Protein AF-A0A1F2RML6-F1 (afdb_monomer_lite)

Structure (mmCIF, N/CA/C/O backbone):
data_AF-A0A1F2RML6-F1
#
_entry.id   AF-A0A1F2RML6-F1
#
loop_
_atom_site.group_PDB
_atom_site.id
_atom_site.type_symbol
_atom_site.label_atom_id
_atom_site.label_alt_id
_atom_site.label_comp_id
_atom_site.label_asym_id
_atom_site.label_entity_id
_atom_site.label_seq_id
_atom_site.pdbx_PDB_ins_code
_atom_site.Cartn_x
_atom_site.Cartn_y
_atom_site.Cartn_z
_atom_site.occupancy
_atom_site.B_iso_or_equiv
_atom_site.auth_seq_id
_atom_site.auth_comp_id
_atom_site.auth_asym_id
_atom_site.auth_atom_id
_atom_site.pdbx_PDB_model_num
ATOM 1 N N . MET A 1 1 ? 24.827 18.298 -32.624 1.00 44.16 1 MET A N 1
ATOM 2 C CA . MET A 1 1 ? 25.018 16.828 -32.539 1.00 44.16 1 MET A CA 1
ATOM 3 C C . MET A 1 1 ? 24.406 16.304 -31.242 1.00 44.16 1 MET A C 1
ATOM 5 O O . MET A 1 1 ? 24.849 16.721 -30.179 1.00 44.16 1 MET A O 1
ATOM 9 N N . LYS A 1 2 ? 23.399 15.415 -31.284 1.00 52.69 2 LYS A N 1
ATOM 10 C CA . LYS A 1 2 ? 22.957 14.692 -30.074 1.00 52.69 2 LYS A CA 1
ATOM 11 C C . LYS A 1 2 ? 24.072 13.719 -29.678 1.00 52.69 2 LYS A C 1
ATOM 13 O O . LYS A 1 2 ? 24.326 12.758 -30.400 1.00 52.69 2 LYS A O 1
ATOM 18 N N . ARG A 1 3 ? 24.768 14.000 -28.574 1.00 67.00 3 ARG A N 1
ATOM 19 C CA . ARG A 1 3 ? 25.809 13.126 -28.015 1.00 67.00 3 ARG A CA 1
ATOM 20 C C . ARG A 1 3 ? 25.192 11.746 -27.754 1.00 67.00 3 ARG A C 1
ATOM 22 O O . ARG A 1 3 ? 24.225 11.642 -27.001 1.00 67.00 3 ARG A O 1
ATOM 29 N N . ARG A 1 4 ? 25.702 10.702 -28.417 1.00 79.19 4 ARG A N 1
ATOM 30 C CA . ARG A 1 4 ? 25.273 9.318 -28.160 1.00 79.19 4 ARG A CA 1
ATOM 31 C C . ARG A 1 4 ? 25.699 8.936 -26.741 1.00 79.19 4 ARG A C 1
ATOM 33 O O . ARG A 1 4 ? 26.834 9.207 -26.355 1.00 79.19 4 ARG A O 1
ATOM 40 N N . LEU A 1 5 ? 24.782 8.343 -25.979 1.00 88.25 5 LEU A N 1
ATOM 41 C CA . LEU A 1 5 ? 25.021 7.928 -24.597 1.00 88.25 5 LEU A CA 1
ATOM 42 C C . LEU A 1 5 ? 26.089 6.823 -24.563 1.00 88.25 5 LEU A C 1
ATOM 44 O O . LEU A 1 5 ? 25.956 5.801 -25.240 1.00 88.25 5 LEU A O 1
ATOM 48 N N . GLY A 1 6 ? 27.153 7.026 -23.793 1.00 93.75 6 GLY A N 1
ATOM 49 C CA . GLY A 1 6 ? 28.219 6.053 -23.604 1.00 93.75 6 GLY A CA 1
ATOM 50 C C . GLY A 1 6 ? 27.763 4.867 -22.753 1.00 93.75 6 GLY A C 1
ATOM 51 O O . GLY A 1 6 ? 26.918 4.984 -21.869 1.00 93.75 6 GLY A O 1
ATOM 52 N N . ARG A 1 7 ? 28.363 3.690 -22.968 1.00 95.94 7 ARG A N 1
ATOM 53 C CA . ARG A 1 7 ? 28.004 2.442 -22.255 1.00 95.94 7 ARG A CA 1
ATOM 54 C C . ARG A 1 7 ? 28.050 2.567 -20.724 1.00 95.94 7 ARG A C 1
ATOM 56 O O . ARG A 1 7 ? 27.295 1.885 -20.031 1.00 95.94 7 ARG A O 1
ATOM 63 N N . ASN A 1 8 ? 28.966 3.374 -20.191 1.00 96.62 8 ASN A N 1
ATOM 64 C CA . ASN A 1 8 ? 29.147 3.561 -18.750 1.00 96.62 8 ASN A CA 1
ATOM 65 C C . ASN A 1 8 ? 28.408 4.785 -18.191 1.00 96.62 8 ASN A C 1
ATOM 67 O O . ASN A 1 8 ? 28.391 4.931 -16.970 1.00 96.62 8 ASN A O 1
ATOM 71 N N . ASP A 1 9 ? 27.798 5.611 -19.043 1.00 96.56 9 ASP A N 1
ATOM 72 C CA . ASP A 1 9 ? 27.048 6.788 -18.606 1.00 96.56 9 ASP A CA 1
ATOM 73 C C . ASP A 1 9 ? 25.804 6.358 -17.807 1.00 96.56 9 ASP A C 1
ATOM 75 O O . ASP A 1 9 ? 25.302 5.239 -18.002 1.00 96.56 9 ASP A O 1
ATOM 79 N N . PRO A 1 10 ? 25.280 7.210 -16.908 1.00 96.50 10 PRO A N 1
ATOM 80 C CA . PRO A 1 10 ? 23.989 6.974 -16.275 1.00 96.50 10 PRO A CA 1
ATOM 81 C C . PRO A 1 10 ? 22.900 6.737 -17.321 1.00 96.50 10 PRO A C 1
ATOM 83 O O . PRO A 1 10 ? 22.842 7.407 -18.352 1.00 96.50 10 PRO A O 1
ATOM 86 N N . CYS A 1 11 ? 22.025 5.768 -17.063 1.00 96.31 11 CYS A N 1
ATOM 87 C CA . CYS A 1 11 ? 20.948 5.461 -17.987 1.00 96.31 11 CYS A CA 1
ATOM 88 C C . CYS A 1 11 ? 19.958 6.630 -18.098 1.00 96.31 11 CYS A C 1
ATOM 90 O O . CYS A 1 11 ? 19.562 7.218 -17.089 1.00 96.31 11 CYS A O 1
ATOM 92 N N . TRP A 1 12 ? 19.483 6.895 -19.320 1.00 95.56 12 TRP A N 1
ATOM 93 C CA . TRP A 1 12 ? 18.497 7.937 -19.623 1.00 95.56 12 TRP A CA 1
ATOM 94 C C . TRP A 1 12 ? 17.183 7.784 -18.846 1.00 95.56 12 TRP A C 1
ATOM 96 O O . TRP A 1 12 ? 16.430 8.745 -18.719 1.00 95.56 12 TRP A O 1
ATOM 106 N N . CYS A 1 13 ? 16.892 6.590 -18.322 1.00 94.62 13 CYS A N 1
ATOM 107 C CA . CYS A 1 13 ? 15.675 6.334 -17.564 1.00 94.62 13 CYS A CA 1
ATOM 108 C C . CYS A 1 13 ? 15.693 6.959 -16.164 1.00 94.62 13 CYS A C 1
ATOM 110 O O . CYS A 1 13 ? 14.645 6.996 -15.531 1.00 94.62 13 CYS A O 1
ATOM 112 N N . GLY A 1 14 ? 16.844 7.427 -15.660 1.00 92.38 14 GLY A N 1
ATOM 113 C CA . GLY A 1 14 ? 16.959 8.018 -14.322 1.00 92.38 14 GLY A CA 1
ATOM 114 C C . GLY A 1 14 ? 16.965 6.988 -13.186 1.00 92.38 14 GLY A C 1
ATOM 115 O O . GLY A 1 14 ? 16.543 7.288 -12.076 1.00 92.38 14 GLY A O 1
ATOM 116 N N . SER A 1 15 ? 17.383 5.747 -13.452 1.00 92.69 15 SER A N 1
ATOM 117 C CA . SER A 1 15 ? 17.514 4.693 -12.428 1.00 92.69 15 SER A CA 1
ATOM 118 C C . SER A 1 15 ? 18.815 4.766 -11.619 1.00 92.69 15 SER A C 1
ATOM 120 O O . SER A 1 15 ? 18.975 4.020 -10.659 1.00 92.69 15 SER A O 1
ATOM 122 N N . GLY A 1 16 ? 19.783 5.586 -12.047 1.00 93.56 16 GLY A N 1
ATOM 123 C CA . GLY A 1 16 ? 21.152 5.598 -11.513 1.00 93.56 16 GLY A CA 1
ATOM 124 C C . GLY A 1 16 ? 22.034 4.433 -11.995 1.00 93.56 16 GLY A C 1
ATOM 125 O O . GLY A 1 16 ? 23.249 4.468 -11.814 1.00 93.56 16 GLY A O 1
ATOM 126 N N . LYS A 1 17 ? 21.467 3.416 -12.663 1.00 95.44 17 LYS A N 1
ATOM 127 C CA . LYS A 1 17 ? 22.232 2.305 -13.253 1.00 95.44 17 LYS A CA 1
ATOM 128 C C . LYS A 1 17 ? 23.026 2.794 -14.473 1.00 95.44 17 LYS A C 1
ATOM 130 O O . LYS A 1 17 ? 22.560 3.650 -15.226 1.00 95.44 17 LYS A O 1
ATOM 135 N N . LYS A 1 18 ? 24.199 2.198 -14.721 1.00 97.38 18 LYS A N 1
ATOM 136 C CA . LYS A 1 18 ? 24.962 2.401 -15.972 1.00 97.38 18 LYS A CA 1
ATOM 137 C C . LYS A 1 18 ? 24.107 1.984 -17.171 1.00 97.38 18 LYS A C 1
ATOM 139 O O . LYS A 1 18 ? 23.440 0.951 -17.097 1.00 97.38 18 LYS A O 1
ATOM 144 N N . PHE A 1 19 ? 24.185 2.704 -18.289 1.00 96.94 19 PHE A N 1
ATOM 145 C CA . PHE A 1 19 ? 23.401 2.423 -19.496 1.00 96.94 19 PHE A CA 1
ATOM 146 C C . PHE A 1 19 ? 23.552 0.963 -19.953 1.00 96.94 19 PHE A C 1
ATOM 148 O O . PHE A 1 19 ? 22.551 0.281 -20.165 1.00 96.94 19 PHE A O 1
ATOM 155 N N . LYS A 1 20 ? 24.784 0.427 -19.945 1.00 96.38 20 LYS A N 1
ATOM 156 C CA . LYS A 1 20 ? 25.081 -0.984 -20.270 1.00 96.38 20 LYS A CA 1
ATOM 157 C C . LYS A 1 20 ? 24.444 -2.038 -19.360 1.00 96.38 20 LYS A C 1
ATOM 159 O O . LYS A 1 20 ? 24.469 -3.214 -19.694 1.00 96.38 20 LYS A O 1
ATOM 164 N N . LYS A 1 21 ? 23.978 -1.642 -18.175 1.00 95.94 21 LYS A N 1
ATOM 165 C CA . LYS A 1 21 ? 23.328 -2.506 -17.177 1.00 95.94 21 LYS A CA 1
AT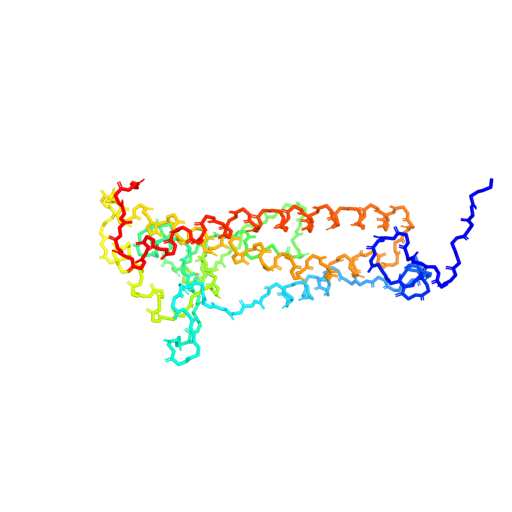OM 166 C C . LYS A 1 21 ? 21.831 -2.204 -17.052 1.00 95.94 21 LYS A C 1
ATOM 168 O O . LYS A 1 21 ? 21.197 -2.675 -16.115 1.00 95.94 21 LYS A O 1
ATOM 173 N N . CYS A 1 22 ? 21.288 -1.378 -17.942 1.00 95.88 22 CYS A N 1
ATOM 174 C CA . CYS A 1 22 ? 19.913 -0.912 -17.868 1.00 95.88 22 CYS A CA 1
ATOM 175 C C . CYS A 1 22 ? 19.262 -0.996 -19.251 1.00 95.88 22 CYS A C 1
ATOM 177 O O . CYS A 1 22 ? 18.724 -2.049 -19.586 1.00 95.88 22 CYS A O 1
ATOM 179 N N . HIS A 1 23 ? 19.357 0.063 -20.062 1.00 96.88 23 HIS A N 1
ATOM 180 C CA . HIS A 1 23 ? 18.641 0.144 -21.338 1.00 96.88 23 HIS A CA 1
ATOM 181 C C . HIS A 1 23 ? 19.486 -0.137 -22.588 1.00 96.88 23 HIS A C 1
ATOM 183 O O . HIS A 1 23 ? 18.938 -0.156 -23.687 1.00 96.88 23 HIS A O 1
ATOM 189 N N . LEU A 1 24 ? 20.797 -0.380 -22.458 1.00 94.88 24 LEU A N 1
ATOM 190 C CA . LEU A 1 24 ? 21.603 -0.849 -23.591 1.00 94.88 24 LEU A CA 1
ATOM 191 C C . LEU A 1 24 ? 21.104 -2.242 -23.993 1.00 94.88 24 LEU A C 1
ATOM 193 O O . LEU A 1 24 ? 21.165 -3.161 -23.178 1.00 94.88 24 LEU A O 1
ATOM 197 N N . ASN A 1 25 ? 20.631 -2.383 -25.232 1.00 94.62 25 ASN A N 1
ATOM 198 C CA . ASN A 1 25 ? 20.056 -3.612 -25.796 1.00 94.62 25 ASN A CA 1
ATOM 199 C C . ASN A 1 25 ? 18.725 -4.055 -25.163 1.00 94.62 25 ASN A C 1
ATOM 201 O O . ASN A 1 25 ? 18.328 -5.208 -25.295 1.00 94.62 25 ASN A O 1
ATOM 205 N N . ARG A 1 26 ? 18.007 -3.156 -24.483 1.00 95.81 26 ARG A N 1
ATOM 206 C CA . ARG A 1 26 ? 16.706 -3.489 -23.881 1.00 95.81 26 ARG A CA 1
ATOM 207 C C . ARG A 1 26 ? 15.629 -3.818 -24.909 1.00 95.81 26 ARG A C 1
ATOM 209 O O . ARG A 1 26 ? 14.758 -4.629 -24.622 1.00 95.81 26 ARG A O 1
ATOM 216 N N . GLU A 1 27 ? 15.711 -3.193 -26.080 1.00 95.69 27 GLU A N 1
ATOM 217 C CA . GLU A 1 27 ? 14.768 -3.388 -27.187 1.00 95.69 27 GLU A CA 1
ATOM 218 C C . GLU A 1 27 ? 14.860 -4.785 -27.814 1.00 95.69 27 GLU A C 1
ATOM 220 O O . GLU A 1 27 ? 13.868 -5.274 -28.332 1.00 95.69 27 GLU A O 1
ATOM 225 N N . ILE A 1 28 ? 16.022 -5.440 -27.711 1.00 95.31 28 ILE A N 1
ATOM 226 C CA . ILE A 1 28 ? 16.253 -6.809 -28.200 1.00 95.31 28 ILE A CA 1
ATOM 227 C C . ILE A 1 28 ? 16.245 -7.852 -27.073 1.00 95.31 28 ILE A C 1
ATOM 229 O O . ILE A 1 28 ? 16.599 -9.004 -27.296 1.00 95.31 28 ILE A O 1
ATOM 233 N N . ALA A 1 29 ? 15.926 -7.446 -25.842 1.00 95.06 29 ALA A N 1
ATOM 234 C CA . ALA A 1 29 ? 15.822 -8.370 -24.722 1.00 95.06 29 ALA A CA 1
ATOM 235 C C . ALA A 1 29 ? 14.483 -9.107 -24.768 1.00 95.06 29 ALA A C 1
ATOM 237 O O . ALA A 1 29 ? 13.473 -8.507 -25.128 1.00 95.06 29 ALA A O 1
ATOM 238 N N . ASP A 1 30 ? 14.455 -10.354 -24.296 1.00 95.62 30 ASP A N 1
ATOM 239 C CA . ASP A 1 30 ? 13.207 -11.113 -24.243 1.00 95.62 30 ASP A CA 1
ATOM 240 C C . ASP A 1 30 ? 12.163 -10.392 -23.367 1.00 95.62 30 ASP A C 1
ATOM 242 O O . ASP A 1 30 ? 12.475 -10.031 -22.208 1.00 95.62 30 ASP A O 1
ATOM 246 N N . PRO A 1 31 ? 10.946 -10.153 -23.901 1.00 94.44 31 PRO A N 1
ATOM 247 C CA . PRO A 1 31 ? 9.842 -9.618 -23.125 1.00 94.44 31 PRO A CA 1
ATOM 248 C C . PRO A 1 31 ? 9.414 -10.637 -22.069 1.00 94.44 31 PRO A C 1
ATOM 250 O O . PRO A 1 31 ? 9.517 -11.849 -22.254 1.00 94.44 31 PRO A O 1
ATOM 253 N N . LEU A 1 32 ? 8.927 -10.135 -20.938 1.00 92.75 32 LEU A N 1
ATOM 254 C CA . LEU A 1 32 ? 8.338 -10.982 -19.906 1.00 92.75 32 LEU A CA 1
ATOM 255 C C . LEU A 1 32 ? 6.828 -11.080 -20.125 1.00 92.75 32 LEU A C 1
ATOM 257 O O . LEU A 1 32 ? 6.212 -10.069 -20.477 1.00 92.75 32 LEU A O 1
ATOM 261 N N . PRO A 1 33 ? 6.211 -12.248 -19.876 1.00 91.25 33 PRO A N 1
ATOM 262 C CA . PRO A 1 33 ? 4.761 -12.345 -19.899 1.00 91.25 33 PRO A CA 1
ATOM 263 C C . PRO A 1 33 ? 4.163 -11.429 -18.812 1.00 91.25 33 PRO A C 1
ATOM 265 O O . PRO A 1 33 ? 4.752 -11.313 -17.727 1.00 91.25 33 PRO A O 1
ATOM 268 N N . PRO A 1 34 ? 3.001 -10.788 -19.057 1.00 86.81 34 PRO A N 1
ATOM 269 C CA . PRO A 1 34 ? 2.364 -9.886 -18.093 1.00 86.81 34 PRO A CA 1
ATOM 270 C C . PRO A 1 34 ? 2.179 -10.503 -16.701 1.00 86.81 34 PRO A C 1
ATOM 272 O O . PRO A 1 34 ? 2.403 -9.834 -15.694 1.00 86.81 34 PRO A O 1
ATOM 275 N N . GLU A 1 35 ? 1.867 -11.797 -16.636 1.00 86.62 35 GLU A N 1
ATOM 276 C CA . GLU A 1 35 ? 1.720 -12.550 -15.388 1.00 86.62 35 GLU A CA 1
ATOM 277 C C . GLU A 1 35 ? 3.019 -12.610 -14.567 1.00 86.62 35 GLU A C 1
ATOM 279 O O . GLU A 1 35 ? 2.988 -12.453 -13.345 1.00 86.62 35 GLU A O 1
ATOM 284 N N . ALA A 1 36 ? 4.183 -12.769 -15.210 1.00 91.38 36 ALA A N 1
ATOM 285 C CA . ALA A 1 36 ? 5.464 -12.790 -14.503 1.00 91.38 36 ALA A CA 1
ATOM 286 C C . ALA A 1 36 ? 5.788 -11.413 -13.903 1.00 91.38 36 ALA A C 1
ATOM 288 O O . ALA A 1 36 ? 6.273 -11.320 -12.771 1.00 91.38 36 ALA A O 1
ATOM 289 N N . VAL A 1 37 ? 5.473 -10.336 -14.633 1.00 92.25 37 VAL A N 1
ATOM 290 C CA . VAL A 1 37 ? 5.599 -8.960 -14.128 1.00 92.25 37 VAL A CA 1
ATOM 291 C C . VAL A 1 37 ? 4.631 -8.727 -12.964 1.00 92.25 37 VAL A C 1
ATOM 293 O O . VAL A 1 37 ? 5.042 -8.207 -11.923 1.00 92.25 37 VAL A O 1
ATOM 296 N N . GLY A 1 38 ? 3.375 -9.157 -13.109 1.00 89.94 38 GLY A N 1
ATOM 297 C CA . GLY A 1 38 ? 2.333 -9.062 -12.086 1.00 89.94 38 GLY A CA 1
ATOM 298 C C . GLY A 1 38 ? 2.698 -9.815 -10.808 1.00 89.94 38 GLY A C 1
ATOM 299 O O . GLY A 1 38 ? 2.675 -9.238 -9.723 1.00 89.94 38 GLY A O 1
ATOM 300 N N . THR A 1 39 ? 3.137 -11.067 -10.927 1.00 91.06 39 THR A N 1
ATOM 301 C CA . THR A 1 39 ? 3.599 -11.901 -9.807 1.00 91.06 39 THR A CA 1
ATOM 302 C C . THR A 1 39 ? 4.772 -11.256 -9.069 1.00 91.06 39 THR A C 1
ATOM 304 O O . THR A 1 39 ? 4.767 -11.175 -7.837 1.00 91.06 39 THR A O 1
ATOM 307 N N . ALA A 1 40 ? 5.767 -10.735 -9.795 1.00 94.50 40 ALA A N 1
ATOM 308 C CA . ALA A 1 40 ? 6.893 -10.030 -9.185 1.00 94.50 40 ALA A CA 1
ATOM 309 C C . ALA A 1 40 ? 6.439 -8.761 -8.439 1.00 94.50 40 ALA A C 1
ATOM 311 O O . ALA A 1 40 ? 6.902 -8.493 -7.325 1.00 94.50 40 ALA A O 1
ATOM 312 N N . ALA A 1 41 ? 5.500 -8.008 -9.018 1.00 93.75 41 ALA A N 1
ATOM 313 C CA . ALA A 1 41 ? 4.927 -6.818 -8.400 1.00 93.75 41 ALA A CA 1
ATOM 314 C C . ALA A 1 41 ? 4.125 -7.154 -7.132 1.00 93.75 41 ALA A C 1
ATOM 316 O O . ALA A 1 41 ? 4.349 -6.527 -6.098 1.00 93.75 41 ALA A O 1
ATOM 317 N N . ILE A 1 42 ? 3.258 -8.173 -7.171 1.00 91.25 42 ILE A N 1
ATOM 318 C CA . ILE A 1 42 ? 2.481 -8.653 -6.015 1.00 91.25 42 ILE A CA 1
ATOM 319 C C . ILE A 1 42 ? 3.415 -9.096 -4.892 1.00 91.25 42 ILE A C 1
ATOM 321 O O . ILE A 1 42 ? 3.193 -8.741 -3.733 1.00 91.25 42 ILE A O 1
ATOM 325 N N . ARG A 1 43 ? 4.489 -9.825 -5.214 1.00 93.38 43 ARG A N 1
ATOM 326 C CA . ARG A 1 43 ? 5.478 -10.263 -4.223 1.00 93.38 43 ARG A CA 1
ATOM 327 C C . ARG A 1 43 ? 6.182 -9.084 -3.552 1.00 93.38 43 ARG A C 1
ATOM 329 O O . ARG A 1 43 ? 6.373 -9.111 -2.342 1.00 93.38 43 ARG A O 1
ATOM 336 N N . ALA A 1 44 ? 6.559 -8.057 -4.313 1.00 95.56 44 ALA A N 1
ATOM 337 C CA . ALA A 1 44 ? 7.180 -6.852 -3.762 1.00 95.56 44 ALA A CA 1
ATOM 338 C C . ALA A 1 44 ? 6.188 -5.996 -2.952 1.00 95.56 44 ALA A C 1
ATOM 340 O O . ALA A 1 44 ? 6.550 -5.386 -1.943 1.00 95.56 44 ALA A O 1
ATOM 341 N N . TRP A 1 45 ? 4.927 -5.963 -3.380 1.00 94.38 45 TRP A N 1
ATOM 342 C CA . TRP A 1 45 ? 3.851 -5.257 -2.698 1.00 94.38 45 TRP A CA 1
ATOM 343 C C . TRP A 1 45 ? 3.518 -5.902 -1.345 1.00 94.38 45 TRP A C 1
ATOM 345 O O . TRP A 1 45 ? 3.422 -5.202 -0.334 1.00 94.38 45 TRP A O 1
ATOM 355 N N . SER A 1 46 ? 3.407 -7.233 -1.319 1.00 88.81 46 SER A N 1
ATOM 356 C CA . SER A 1 46 ? 2.933 -8.025 -0.182 1.00 88.81 46 SER A CA 1
ATOM 357 C C . SER A 1 46 ? 3.919 -7.994 0.980 1.00 88.81 46 SER A C 1
ATOM 359 O O . SER A 1 46 ? 4.957 -8.653 0.965 1.00 88.81 46 SER A O 1
ATOM 361 N N . HIS A 1 47 ? 3.575 -7.250 2.026 1.00 93.00 47 HIS A N 1
ATOM 362 C CA . HIS A 1 47 ? 4.354 -7.202 3.257 1.00 93.00 47 HIS A CA 1
A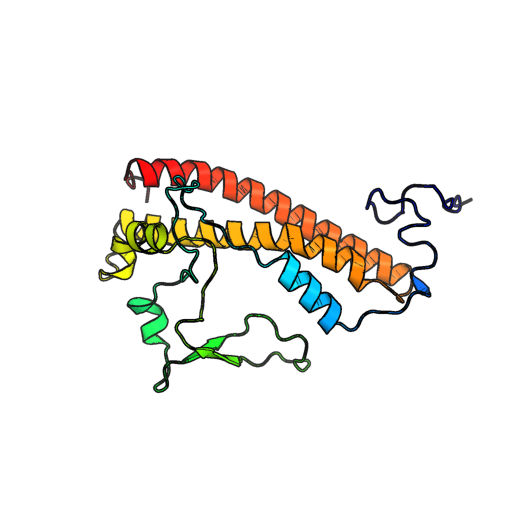TOM 363 C C . HIS A 1 47 ? 3.427 -7.310 4.461 1.00 93.00 47 HIS A C 1
ATOM 365 O O . HIS A 1 47 ? 2.361 -6.701 4.481 1.00 93.00 47 HIS A O 1
ATOM 371 N N . LYS A 1 48 ? 3.821 -8.092 5.462 1.00 94.94 48 LYS A N 1
ATOM 372 C CA . LYS A 1 48 ? 3.055 -8.265 6.698 1.00 94.94 48 LYS A CA 1
ATOM 373 C C . LYS A 1 48 ? 3.674 -7.383 7.770 1.00 94.94 48 LYS A C 1
ATOM 375 O O . LYS A 1 48 ? 4.845 -7.557 8.084 1.00 94.94 48 LYS A O 1
ATOM 380 N N . LEU A 1 49 ? 2.899 -6.451 8.311 1.00 95.94 49 LEU A N 1
ATOM 381 C CA . LEU A 1 49 ? 3.332 -5.574 9.394 1.00 95.94 49 LEU A CA 1
ATOM 382 C C . LEU A 1 49 ? 2.151 -5.204 10.291 1.00 95.94 49 LEU A C 1
ATOM 384 O O . LEU A 1 49 ? 1.000 -5.407 9.917 1.00 95.94 49 LEU A O 1
ATOM 388 N N . CYS A 1 50 ? 2.439 -4.643 11.462 1.00 97.75 50 CYS A N 1
ATOM 389 C CA . CYS A 1 50 ? 1.433 -4.034 12.320 1.00 97.75 50 CYS A CA 1
ATOM 390 C C . CYS A 1 50 ? 1.654 -2.519 12.352 1.00 97.75 50 CYS A C 1
ATOM 392 O O . CYS A 1 50 ? 2.746 -2.072 12.684 1.00 97.75 50 CYS A O 1
ATOM 394 N N . LEU A 1 51 ? 0.626 -1.748 12.001 1.00 97.81 51 LEU A N 1
ATOM 395 C CA . LEU A 1 51 ? 0.653 -0.283 11.936 1.00 97.81 51 LEU A CA 1
ATOM 396 C C . LEU A 1 51 ? 0.201 0.392 13.237 1.00 97.81 51 LEU A C 1
ATOM 398 O O . LEU A 1 51 ? 0.187 1.619 13.312 1.00 97.81 51 LEU A O 1
ATOM 402 N N . HIS A 1 52 ? -0.163 -0.385 14.258 1.00 98.19 52 HIS A N 1
ATOM 403 C CA . HIS A 1 52 ? -0.463 0.138 15.589 1.00 98.19 52 HIS A CA 1
ATOM 404 C C . HIS A 1 52 ? 0.765 0.865 16.185 1.00 98.19 52 HIS A C 1
ATOM 406 O O . HIS A 1 52 ? 1.873 0.350 16.042 1.00 98.19 52 HIS A O 1
ATOM 412 N N . PRO A 1 53 ? 0.620 2.011 16.881 1.00 98.12 53 PRO A N 1
ATOM 413 C CA . PRO A 1 53 ? 1.752 2.799 17.385 1.00 98.12 53 PRO A CA 1
ATOM 414 C C . PRO A 1 53 ? 2.607 2.069 18.425 1.00 98.12 53 PRO A C 1
ATOM 416 O O . PRO A 1 53 ? 3.785 2.372 18.572 1.00 98.12 53 PRO A O 1
ATOM 419 N N . LEU A 1 54 ? 2.034 1.086 19.124 1.00 97.75 54 LEU A N 1
ATOM 420 C CA . LEU A 1 54 ? 2.758 0.223 20.069 1.00 97.75 54 LEU A CA 1
ATOM 421 C C . LEU A 1 54 ? 3.316 -1.052 19.419 1.00 97.75 54 LEU A C 1
ATOM 423 O O . LEU A 1 54 ? 3.694 -1.989 20.119 1.00 97.75 54 LEU A O 1
ATOM 427 N N . ALA A 1 55 ? 3.320 -1.148 18.088 1.00 97.25 55 ALA A N 1
ATOM 428 C CA . ALA A 1 55 ? 3.840 -2.324 17.410 1.00 97.25 55 ALA A CA 1
ATOM 429 C C . ALA A 1 55 ? 5.349 -2.474 17.650 1.00 97.25 55 ALA A C 1
ATOM 431 O O . ALA A 1 55 ? 6.152 -1.670 17.187 1.00 97.25 55 ALA A O 1
ATOM 432 N N . ALA A 1 56 ? 5.731 -3.546 18.341 1.00 95.38 56 ALA A N 1
ATOM 433 C CA . ALA A 1 56 ? 7.119 -3.883 18.630 1.00 95.38 56 ALA A CA 1
ATOM 434 C C . ALA A 1 56 ? 7.291 -5.409 18.767 1.00 95.38 56 ALA A C 1
ATOM 436 O O . ALA A 1 56 ? 6.312 -6.118 19.046 1.00 95.38 56 ALA A O 1
ATOM 437 N N . PRO A 1 57 ? 8.517 -5.942 18.593 1.00 92.88 57 PRO A N 1
ATOM 438 C CA . PRO A 1 57 ? 8.828 -7.323 18.956 1.00 92.88 57 PRO A CA 1
ATOM 439 C C . PRO A 1 57 ? 8.442 -7.609 20.415 1.00 92.88 57 PRO A C 1
ATOM 441 O O . PRO A 1 57 ? 8.714 -6.801 21.296 1.00 92.88 57 PRO A O 1
ATOM 444 N N . GLY A 1 58 ? 7.776 -8.738 20.668 1.00 91.81 58 GLY A N 1
ATOM 445 C CA . GLY A 1 58 ? 7.281 -9.108 22.002 1.00 91.81 58 GLY A CA 1
ATOM 446 C C . GLY A 1 58 ? 5.963 -8.441 22.424 1.00 91.81 58 GLY A C 1
ATOM 447 O O . GLY A 1 58 ? 5.341 -8.909 23.371 1.00 91.81 58 GLY A O 1
ATOM 448 N N . VAL A 1 59 ? 5.500 -7.407 21.709 1.00 94.75 59 VAL A N 1
ATOM 449 C CA . VAL A 1 59 ? 4.175 -6.785 21.914 1.00 94.75 59 VAL A CA 1
ATOM 450 C C . VAL A 1 59 ? 3.163 -7.306 20.894 1.00 94.75 59 VAL A C 1
ATOM 452 O O . VAL A 1 59 ? 2.024 -7.622 21.235 1.00 94.75 59 VAL A O 1
ATOM 455 N N . CYS A 1 60 ? 3.578 -7.395 19.628 1.00 96.38 60 CYS A N 1
ATOM 456 C CA . CYS A 1 60 ? 2.745 -7.924 18.553 1.00 96.38 60 CYS A CA 1
ATOM 457 C C . CYS A 1 60 ? 2.665 -9.453 18.587 1.00 96.38 60 CYS A C 1
ATOM 459 O O . CYS A 1 60 ? 3.655 -10.138 18.842 1.00 96.38 60 CYS A O 1
ATOM 461 N N . ASP A 1 61 ? 1.500 -9.972 18.212 1.00 95.12 61 ASP A N 1
ATOM 462 C CA . ASP A 1 61 ? 1.271 -11.386 17.932 1.00 95.12 61 ASP A CA 1
ATOM 463 C C . ASP A 1 61 ? 1.253 -11.650 16.410 1.00 95.12 61 ASP A C 1
ATOM 465 O O . ASP A 1 61 ? 1.997 -11.038 15.637 1.00 95.12 61 ASP A O 1
ATOM 469 N N . LYS A 1 62 ? 0.429 -12.595 15.945 1.00 96.56 62 LYS A N 1
ATOM 470 C CA . LYS A 1 62 ? 0.345 -12.970 14.530 1.00 96.56 62 LYS A CA 1
ATOM 471 C C . LYS A 1 62 ? -0.312 -11.864 13.699 1.00 96.56 62 LYS A C 1
ATOM 473 O O . LYS A 1 62 ? -1.422 -11.440 13.999 1.00 96.56 62 LYS A O 1
ATOM 478 N N . ILE A 1 63 ? 0.318 -11.482 12.584 1.00 97.12 63 ILE A N 1
ATOM 479 C CA . ILE A 1 63 ? -0.318 -10.633 11.562 1.00 97.12 63 ILE A CA 1
ATOM 480 C C . ILE A 1 63 ? -1.526 -11.345 10.947 1.00 97.12 63 ILE A C 1
ATOM 482 O O . ILE A 1 63 ? -1.415 -12.488 10.487 1.00 97.12 63 ILE A O 1
ATOM 486 N N . VAL A 1 64 ? -2.661 -10.650 10.912 1.00 94.94 64 VAL A N 1
ATOM 487 C CA . VAL A 1 64 ? -3.943 -11.151 10.400 1.00 94.94 64 VAL A CA 1
ATOM 488 C C . VAL A 1 64 ? -4.387 -10.398 9.153 1.00 94.94 64 VAL A C 1
ATOM 490 O O . VAL A 1 64 ? -3.856 -9.340 8.823 1.00 94.94 64 VAL A O 1
ATOM 493 N N . SER A 1 65 ? -5.383 -10.954 8.468 1.00 91.69 65 SER A N 1
ATOM 494 C CA . SER A 1 65 ? -6.135 -10.272 7.416 1.00 91.69 65 SER A CA 1
ATOM 495 C C . SER A 1 65 ? -7.175 -9.362 8.086 1.00 91.69 65 SER A C 1
ATOM 497 O O . SER A 1 65 ? -8.319 -9.761 8.308 1.00 91.69 65 SER A O 1
ATOM 499 N N . ALA A 1 66 ? -6.749 -8.167 8.498 1.00 88.19 66 ALA A N 1
ATOM 500 C CA . ALA A 1 66 ? -7.603 -7.180 9.155 1.00 88.19 66 ALA A CA 1
ATOM 501 C C . ALA A 1 66 ? -8.576 -6.582 8.135 1.00 88.19 66 ALA A C 1
ATOM 503 O O . ALA A 1 66 ? -8.164 -6.236 7.027 1.00 88.19 66 ALA A O 1
ATOM 504 N N . HIS A 1 67 ? -9.858 -6.473 8.483 1.00 85.56 67 HIS A N 1
ATOM 505 C CA . HIS A 1 67 ? -10.854 -5.911 7.572 1.00 85.56 67 HIS A CA 1
ATOM 506 C C . HIS A 1 67 ? -10.736 -4.384 7.562 1.00 85.56 67 HIS A C 1
ATOM 508 O O . HIS A 1 67 ? -10.604 -3.762 8.611 1.00 85.56 67 HIS A O 1
ATOM 514 N N . THR A 1 68 ? -10.791 -3.768 6.384 1.00 83.62 68 THR A N 1
ATOM 515 C CA . THR A 1 68 ? -10.837 -2.310 6.212 1.00 83.62 68 THR A CA 1
ATOM 516 C C . THR A 1 68 ? -12.238 -1.759 6.462 1.00 83.62 68 THR A C 1
ATOM 518 O O . THR A 1 68 ? -12.377 -0.625 6.907 1.00 83.62 68 THR A O 1
ATOM 521 N N . VAL A 1 69 ? -13.268 -2.575 6.225 1.00 81.44 69 VAL A N 1
ATOM 522 C CA . VAL A 1 69 ? -14.686 -2.264 6.435 1.00 81.44 69 VAL A CA 1
ATOM 523 C C . VAL A 1 69 ? -15.234 -3.159 7.546 1.00 81.44 69 VAL A C 1
ATOM 525 O O . VAL A 1 69 ? -14.849 -4.323 7.635 1.00 81.44 69 VAL A O 1
ATOM 528 N N . GLN A 1 70 ? -16.138 -2.634 8.382 1.00 79.88 70 GLN A N 1
ATOM 529 C CA . GLN A 1 70 ? -16.730 -3.391 9.489 1.00 79.88 70 GLN A CA 1
ATOM 530 C C . GLN A 1 70 ? -17.338 -4.707 8.990 1.00 79.88 70 GLN A C 1
ATOM 532 O O . GLN A 1 70 ? -18.230 -4.719 8.132 1.00 79.88 70 GLN A O 1
ATOM 537 N N . ARG A 1 71 ? -16.867 -5.817 9.561 1.00 79.19 71 ARG A N 1
ATOM 538 C CA . ARG A 1 71 ? -17.161 -7.160 9.057 1.00 79.19 71 ARG A CA 1
ATOM 539 C C . ARG A 1 71 ? -18.620 -7.539 9.300 1.00 79.19 71 ARG A C 1
ATOM 541 O O . ARG A 1 71 ? -19.366 -7.802 8.362 1.00 79.19 71 ARG A O 1
ATOM 548 N N . SER A 1 72 ? -19.044 -7.535 10.560 1.00 74.69 72 SER A N 1
ATOM 549 C CA . SER A 1 72 ? -20.405 -7.942 10.945 1.00 74.69 72 SER A CA 1
ATOM 550 C C . SER A 1 72 ? -21.469 -6.877 10.643 1.00 74.69 72 SER A C 1
ATOM 552 O O . SER A 1 72 ? -22.657 -7.159 10.743 1.00 74.69 72 SER A O 1
ATOM 554 N N . GLY A 1 73 ? -21.045 -5.661 10.288 1.00 81.50 73 GLY A N 1
ATOM 555 C CA . GLY A 1 73 ? -21.921 -4.552 9.922 1.00 81.50 73 GLY A CA 1
ATOM 556 C C . GLY A 1 73 ? -22.145 -4.492 8.415 1.00 81.50 73 GLY A C 1
ATOM 557 O O . GLY A 1 73 ? -23.038 -5.140 7.877 1.00 81.50 73 GLY A O 1
ATOM 558 N N . VAL A 1 74 ? -21.334 -3.688 7.728 1.00 84.00 74 VAL A N 1
ATOM 559 C CA . VAL A 1 74 ? -21.512 -3.382 6.300 1.00 84.00 74 VAL A CA 1
ATOM 560 C C . VAL A 1 74 ? -21.332 -4.619 5.423 1.00 84.00 74 VAL A C 1
ATOM 562 O O . VAL A 1 74 ? -22.193 -4.888 4.589 1.00 84.00 74 VAL A O 1
ATOM 565 N N . LEU A 1 75 ? -20.259 -5.396 5.620 1.00 84.25 75 LEU A N 1
ATOM 566 C CA . LEU A 1 75 ? -20.023 -6.587 4.796 1.00 84.25 75 LEU A CA 1
ATOM 567 C C . LEU A 1 75 ? -21.135 -7.621 4.985 1.00 84.25 75 LEU A C 1
ATOM 569 O O . LEU A 1 75 ? -21.681 -8.102 3.999 1.00 84.25 75 LEU A O 1
ATOM 573 N N . GLY A 1 76 ? -21.550 -7.883 6.227 1.00 85.44 76 GLY A N 1
ATOM 574 C CA . GLY A 1 76 ? -22.658 -8.795 6.526 1.00 85.44 76 GLY A CA 1
ATOM 575 C C . GLY A 1 76 ? -23.978 -8.459 5.814 1.00 85.44 76 GLY A C 1
ATOM 576 O O . GLY A 1 76 ? -24.777 -9.360 5.581 1.00 85.44 76 GLY A O 1
ATOM 577 N N . ARG A 1 77 ? -24.199 -7.197 5.412 1.00 89.25 77 ARG A N 1
ATOM 578 C CA . ARG A 1 77 ? -25.402 -6.770 4.671 1.00 89.25 77 ARG A CA 1
ATOM 579 C C . ARG A 1 77 ? -25.356 -7.058 3.171 1.00 89.25 77 ARG A C 1
ATOM 581 O O . ARG A 1 77 ? -26.409 -7.079 2.545 1.00 89.25 77 ARG A O 1
ATOM 588 N N . ILE A 1 78 ? -24.169 -7.243 2.596 1.00 91.62 78 ILE A N 1
ATOM 589 C CA . ILE A 1 78 ? -23.984 -7.480 1.151 1.00 91.62 78 ILE A CA 1
ATOM 590 C C . ILE A 1 78 ? -23.547 -8.915 0.833 1.00 91.62 78 ILE A C 1
ATOM 592 O O . ILE A 1 78 ? -23.295 -9.244 -0.324 1.00 91.62 78 ILE A O 1
ATOM 596 N N . VAL A 1 79 ? -23.422 -9.757 1.861 1.00 93.38 79 VAL A N 1
ATOM 597 C CA . VAL A 1 79 ? -23.058 -11.166 1.729 1.00 93.38 79 VAL A CA 1
ATOM 598 C C . VAL A 1 79 ? -24.207 -11.964 1.121 1.00 93.38 79 VAL A C 1
ATOM 600 O O . VAL A 1 79 ? -25.355 -11.866 1.554 1.00 93.38 79 VAL A O 1
ATOM 603 N N . ASP A 1 80 ? -23.886 -12.782 0.121 1.00 92.50 80 ASP A N 1
ATOM 604 C CA . ASP A 1 80 ? -24.834 -13.718 -0.470 1.00 92.50 80 ASP A CA 1
ATOM 605 C C . ASP A 1 80 ? -25.154 -14.898 0.475 1.00 92.50 80 ASP A C 1
ATOM 607 O O . ASP A 1 80 ? -24.484 -15.142 1.482 1.00 92.50 80 ASP A O 1
ATOM 611 N N . ARG A 1 81 ? -26.168 -15.701 0.125 1.00 93.75 81 ARG A N 1
ATOM 612 C CA . ARG A 1 81 ? -26.616 -16.869 0.922 1.00 93.75 81 ARG A CA 1
ATOM 613 C C . ARG A 1 81 ? -25.543 -17.942 1.132 1.00 93.75 81 ARG A C 1
ATOM 615 O O . ARG A 1 81 ? -25.727 -18.869 1.911 1.00 93.75 81 ARG A O 1
ATOM 622 N N . THR A 1 82 ? -24.440 -17.833 0.415 1.00 93.75 82 THR A N 1
ATOM 623 C CA . THR A 1 82 ? -23.333 -18.778 0.395 1.00 93.75 82 THR A CA 1
ATOM 624 C C . THR A 1 82 ? -22.074 -18.201 1.040 1.00 93.75 82 THR A C 1
ATOM 626 O O . THR A 1 82 ? -21.012 -18.796 0.894 1.00 93.75 82 THR A O 1
ATOM 629 N N . ASN A 1 83 ? -22.165 -17.089 1.780 1.00 93.00 83 ASN A N 1
ATOM 630 C CA . ASN A 1 83 ? -21.047 -16.428 2.463 1.00 93.00 83 ASN A CA 1
ATOM 631 C C . ASN A 1 83 ? -19.995 -15.801 1.524 1.00 93.00 83 ASN A C 1
ATOM 633 O O . ASN A 1 83 ? -18.798 -15.821 1.825 1.00 93.00 83 ASN A O 1
ATOM 637 N N . HIS A 1 84 ? -20.415 -15.241 0.390 1.00 94.62 84 HIS A N 1
ATOM 638 C CA . HIS A 1 84 ? -19.514 -14.576 -0.554 1.00 94.62 84 HIS A CA 1
ATOM 639 C C . HIS A 1 84 ? -19.960 -13.155 -0.903 1.00 94.62 84 HIS A C 1
ATOM 641 O O . HIS A 1 84 ? -21.117 -12.780 -0.724 1.00 94.62 84 HIS A O 1
ATOM 647 N N . VAL A 1 85 ? -19.013 -12.374 -1.425 1.00 93.31 85 VAL A N 1
ATOM 648 C CA . VAL A 1 85 ? -19.237 -11.054 -2.029 1.00 93.31 85 VAL A CA 1
ATOM 649 C C . VAL A 1 85 ? -18.520 -10.968 -3.376 1.00 93.31 85 VAL A C 1
ATOM 651 O O . VAL A 1 85 ? -17.617 -11.760 -3.666 1.00 93.31 85 VAL A O 1
ATOM 654 N N . LEU A 1 86 ? -18.912 -9.996 -4.196 1.00 92.06 86 LEU A N 1
ATOM 655 C CA . LEU A 1 86 ? -18.254 -9.687 -5.462 1.00 92.06 86 LEU A CA 1
ATOM 656 C C . LEU A 1 86 ? -17.143 -8.648 -5.265 1.00 92.06 86 LEU A C 1
ATOM 658 O O . LEU A 1 86 ? -17.281 -7.711 -4.481 1.00 92.06 86 LEU A O 1
ATOM 662 N N . THR A 1 87 ? -16.033 -8.806 -5.981 1.00 88.00 87 THR A N 1
ATOM 663 C CA . THR A 1 87 ? -14.903 -7.874 -5.949 1.00 88.00 87 THR A CA 1
ATOM 664 C C . THR A 1 87 ? -14.228 -7.771 -7.313 1.00 88.00 87 THR A C 1
ATOM 666 O O . THR A 1 87 ? -14.201 -8.732 -8.074 1.00 88.00 87 THR A O 1
ATOM 669 N N . PHE A 1 88 ? -13.612 -6.625 -7.590 1.00 85.00 88 PHE A N 1
ATOM 670 C CA . PHE A 1 88 ? -12.681 -6.449 -8.711 1.00 85.00 88 PHE A CA 1
ATOM 671 C C . PHE A 1 88 ? -11.210 -6.595 -8.275 1.00 85.00 88 PHE A C 1
ATOM 673 O O . PHE A 1 88 ? -10.301 -6.394 -9.075 1.00 85.00 88 PHE A O 1
ATOM 680 N N . TYR A 1 89 ? -10.957 -6.906 -6.995 1.00 78.94 89 TYR A N 1
ATOM 681 C CA . TYR A 1 89 ? -9.615 -6.954 -6.416 1.00 78.94 89 TYR A CA 1
ATOM 682 C C . TYR A 1 89 ? -9.167 -8.387 -6.048 1.00 78.94 89 TYR A C 1
ATOM 684 O O . TYR A 1 89 ? -9.976 -9.171 -5.542 1.00 78.94 89 TYR A O 1
ATOM 692 N N . PRO A 1 90 ? -7.876 -8.744 -6.223 1.00 72.25 90 PRO A N 1
ATOM 693 C CA . PRO A 1 90 ? -6.909 -8.002 -7.018 1.00 72.25 90 PRO A CA 1
ATOM 694 C C . PRO A 1 90 ? -7.312 -8.053 -8.498 1.00 72.25 90 PRO A C 1
ATOM 696 O O . PRO A 1 90 ? -8.049 -8.963 -8.887 1.00 72.25 90 PRO A O 1
ATOM 699 N N . PRO A 1 91 ? -6.862 -7.082 -9.308 1.00 64.81 91 PRO A N 1
ATOM 700 C CA . PRO A 1 91 ? -7.095 -7.125 -10.743 1.00 64.81 91 PRO A CA 1
ATOM 701 C C . PRO A 1 91 ? -6.530 -8.436 -11.295 1.00 64.81 91 PRO A C 1
ATOM 703 O O . PRO A 1 91 ? -5.362 -8.760 -11.070 1.00 64.81 91 PRO A O 1
ATOM 706 N N . ALA A 1 92 ? -7.370 -9.212 -11.973 1.00 64.19 92 ALA A N 1
ATOM 707 C CA . ALA A 1 92 ? -6.937 -10.428 -12.636 1.00 64.19 92 ALA A CA 1
ATOM 708 C C . ALA A 1 92 ? -6.290 -10.051 -13.976 1.00 64.19 92 ALA A C 1
ATOM 710 O O . ALA A 1 92 ? -6.920 -9.432 -14.829 1.00 64.19 92 ALA A O 1
ATOM 711 N N . PHE A 1 93 ? -5.016 -10.410 -14.146 1.00 60.34 93 PHE A N 1
ATOM 712 C CA . PHE A 1 93 ? -4.233 -10.089 -15.347 1.00 60.34 93 PHE A CA 1
ATOM 713 C C . PHE A 1 93 ? -4.672 -10.873 -16.596 1.00 60.34 93 PHE A C 1
ATOM 715 O O . PHE A 1 93 ? -4.199 -10.579 -17.689 1.00 60.34 93 PHE A O 1
ATOM 722 N N . GLU A 1 94 ? -5.565 -11.849 -16.428 1.00 56.75 94 GLU A N 1
ATOM 723 C CA . GLU A 1 94 ? -6.135 -12.688 -17.489 1.00 56.75 94 GLU A CA 1
ATOM 724 C C . GLU A 1 94 ? -7.496 -12.183 -17.999 1.00 56.75 94 GLU A C 1
ATOM 726 O O . GLU A 1 94 ? -8.092 -12.821 -18.865 1.00 56.75 94 GLU A O 1
ATOM 731 N N . GLN A 1 95 ? -8.037 -11.082 -17.460 1.00 52.94 95 GLN A N 1
ATOM 732 C CA . GLN A 1 95 ? -9.400 -10.681 -17.811 1.00 52.94 95 GLN A CA 1
ATOM 733 C C . GLN A 1 95 ? -9.512 -10.092 -19.229 1.00 52.94 95 GLN A C 1
ATOM 735 O O . GLN A 1 95 ? -8.583 -9.428 -19.701 1.00 52.94 95 GLN A O 1
ATOM 740 N N . PRO A 1 96 ? -10.656 -10.328 -19.907 1.00 53.44 96 PRO A N 1
ATOM 741 C CA . PRO A 1 96 ? -10.991 -9.679 -21.170 1.00 53.44 96 PRO A CA 1
ATOM 742 C C . PRO A 1 96 ? -11.003 -8.146 -21.032 1.00 53.44 96 PRO A C 1
ATOM 744 O O . PRO A 1 96 ? -10.883 -7.594 -19.941 1.00 53.44 96 PRO A O 1
ATOM 747 N N . VAL A 1 97 ? -11.147 -7.444 -22.163 1.00 58.88 97 VAL A N 1
ATOM 748 C CA . VAL A 1 97 ? -11.153 -5.965 -22.254 1.00 58.88 97 VAL A CA 1
ATOM 749 C C . VAL A 1 97 ? -12.114 -5.310 -21.243 1.00 58.88 97 VAL A C 1
ATOM 751 O O . VAL A 1 97 ? -11.871 -4.182 -20.813 1.00 58.88 97 VAL A O 1
ATOM 754 N N . GLU A 1 98 ? -13.153 -6.033 -20.817 1.00 67.31 98 GLU A N 1
ATOM 755 C CA . GLU A 1 98 ? -14.060 -5.651 -19.738 1.00 67.31 98 GLU A CA 1
ATOM 756 C C . GLU A 1 98 ? -13.798 -6.481 -18.470 1.00 67.31 98 GLU A C 1
ATOM 758 O O . GLU A 1 98 ? -13.926 -7.708 -18.502 1.00 67.31 98 GLU A O 1
ATOM 763 N N . PRO A 1 99 ? -13.439 -5.845 -17.341 1.00 71.69 99 PRO A N 1
ATOM 764 C CA . PRO A 1 99 ? -13.195 -6.571 -16.111 1.00 71.69 99 PRO A CA 1
ATOM 765 C C . PRO A 1 99 ? -14.504 -7.078 -15.494 1.00 71.69 99 PRO A C 1
ATOM 767 O O . PRO A 1 99 ? -15.399 -6.294 -15.179 1.00 71.69 99 PRO A O 1
ATOM 770 N N . GLU A 1 100 ? -14.593 -8.385 -15.255 1.00 81.81 100 GLU A N 1
ATOM 771 C CA . GLU A 1 100 ? -15.723 -9.003 -14.561 1.00 81.81 100 GLU A CA 1
ATOM 772 C C . G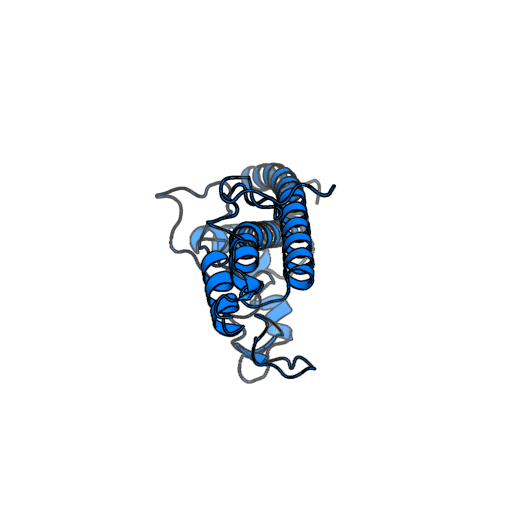LU A 1 100 ? -15.454 -9.122 -13.051 1.00 81.81 100 GLU A C 1
ATOM 774 O O . GLU A 1 100 ? -14.344 -9.490 -12.630 1.00 81.81 100 GLU A O 1
ATOM 779 N N . PRO A 1 101 ? -16.459 -8.847 -12.198 1.00 87.56 101 PRO A N 1
ATOM 780 C CA . PRO A 1 101 ? -16.313 -9.032 -10.768 1.00 87.56 101 PRO A CA 1
ATOM 781 C C . PRO A 1 101 ? -16.221 -10.522 -10.435 1.00 87.56 101 PRO A C 1
ATOM 783 O O . PRO A 1 101 ? -17.058 -11.333 -10.825 1.00 87.56 101 PRO A O 1
ATOM 786 N N . ARG A 1 102 ? -15.228 -10.880 -9.627 1.00 87.62 102 ARG A N 1
ATOM 787 C CA . ARG A 1 102 ? -15.045 -12.244 -9.131 1.00 87.62 102 ARG A CA 1
ATOM 788 C C . ARG A 1 102 ? -15.688 -12.414 -7.762 1.00 87.62 102 ARG A C 1
ATOM 790 O O . ARG A 1 102 ? -15.732 -11.488 -6.951 1.00 87.62 102 ARG A O 1
ATOM 797 N N . ARG A 1 103 ? -16.142 -13.630 -7.481 1.00 91.62 103 ARG A N 1
ATOM 798 C CA . ARG A 1 103 ? -16.740 -14.001 -6.198 1.00 91.62 103 ARG A CA 1
ATOM 799 C C . ARG A 1 103 ? -15.661 -14.466 -5.221 1.00 91.62 103 ARG A C 1
ATOM 801 O O . ARG A 1 103 ? -14.852 -15.324 -5.563 1.00 91.62 103 ARG A O 1
ATOM 808 N N . ILE A 1 104 ? -15.648 -13.907 -4.012 1.00 91.81 104 ILE A N 1
ATOM 809 C CA . ILE A 1 104 ? -14.696 -14.264 -2.948 1.00 91.81 104 ILE A CA 1
ATOM 810 C C . ILE A 1 104 ? -15.407 -14.509 -1.622 1.00 91.81 104 ILE A C 1
ATOM 812 O O . ILE A 1 104 ? -16.492 -13.974 -1.386 1.00 91.81 104 ILE A O 1
ATOM 816 N N . GLY A 1 105 ? -14.787 -15.304 -0.748 1.00 92.12 105 GLY A N 1
ATOM 817 C CA . GLY A 1 105 ? -15.270 -15.495 0.614 1.00 92.12 105 GLY A CA 1
ATOM 818 C C . GLY A 1 105 ? -15.341 -14.155 1.340 1.00 92.12 105 GLY A C 1
ATOM 819 O O . GLY A 1 105 ? -14.404 -13.360 1.306 1.00 92.12 105 GLY A O 1
ATOM 820 N N . TRP A 1 106 ? -16.456 -13.883 2.013 1.00 90.06 106 TRP A N 1
ATOM 821 C CA . TRP A 1 106 ? -16.673 -12.578 2.647 1.00 90.06 106 TRP A CA 1
ATOM 822 C C . TRP A 1 106 ? -15.639 -12.228 3.728 1.00 90.06 106 TRP A C 1
ATOM 824 O O . TRP A 1 106 ? -15.383 -11.055 3.971 1.00 90.06 106 TRP A O 1
ATOM 834 N N . ARG A 1 107 ? -15.024 -13.246 4.349 1.00 87.69 107 ARG A N 1
ATOM 835 C CA . ARG A 1 107 ? -13.943 -13.094 5.340 1.00 87.69 107 ARG A CA 1
ATOM 836 C C . ARG A 1 107 ? -12.605 -12.691 4.722 1.00 87.69 107 ARG A C 1
ATOM 838 O O . ARG A 1 107 ? -11.725 -12.237 5.447 1.00 87.69 107 ARG A O 1
ATOM 845 N N . ASP A 1 108 ? -12.453 -12.890 3.418 1.00 88.25 108 ASP A N 1
ATOM 846 C CA . ASP A 1 108 ? -11.266 -12.500 2.658 1.00 88.25 108 ASP A CA 1
ATOM 847 C C . ASP A 1 108 ? -11.459 -11.124 2.006 1.00 88.25 108 ASP A C 1
ATOM 849 O O . ASP A 1 108 ? -10.497 -10.471 1.592 1.00 88.25 108 ASP A O 1
ATOM 853 N N . ALA A 1 109 ? -12.708 -10.658 1.935 1.00 88.69 109 ALA A N 1
ATOM 854 C CA . ALA A 1 109 ? -13.069 -9.407 1.306 1.00 88.69 109 ALA A CA 1
ATOM 855 C C . ALA A 1 109 ? -12.644 -8.200 2.132 1.00 88.69 109 ALA A C 1
ATOM 857 O O . ALA A 1 109 ? -12.828 -8.147 3.346 1.00 88.69 109 ALA A O 1
ATOM 858 N N . SER A 1 110 ? -12.140 -7.181 1.433 1.00 88.06 110 SER A N 1
ATOM 859 C CA . SER A 1 110 ? -11.780 -5.909 2.053 1.00 88.06 110 SER A CA 1
ATOM 860 C C . SER A 1 110 ? -10.758 -6.085 3.183 1.00 88.06 110 SER A C 1
ATOM 862 O O . SER A 1 110 ? -10.869 -5.431 4.213 1.00 88.06 110 SER A O 1
ATOM 864 N N . THR A 1 111 ? -9.783 -6.987 3.026 1.00 91.50 111 THR A N 1
ATOM 865 C CA . THR A 1 111 ? -8.769 -7.264 4.053 1.00 91.50 111 THR A CA 1
ATOM 866 C C . THR A 1 111 ? -7.365 -6.824 3.645 1.00 91.50 111 THR A C 1
ATOM 868 O O . THR A 1 111 ? -7.035 -6.733 2.464 1.00 91.50 111 THR A O 1
ATOM 871 N N . PHE A 1 112 ? -6.516 -6.555 4.638 1.00 93.62 112 PHE A N 1
ATOM 872 C CA . PHE A 1 112 ? -5.096 -6.251 4.463 1.00 93.62 112 PHE A CA 1
ATOM 873 C C . PHE A 1 112 ? -4.284 -6.717 5.675 1.00 93.62 112 PHE A C 1
ATOM 875 O O . PHE A 1 112 ? -4.807 -6.862 6.778 1.00 93.62 112 PHE A O 1
ATOM 882 N N . THR A 1 113 ? -2.981 -6.940 5.496 1.00 95.75 113 THR A N 1
ATOM 883 C CA . THR A 1 113 ? -2.101 -7.451 6.561 1.00 95.75 113 THR A CA 1
ATOM 884 C C . THR A 1 113 ? -1.341 -6.333 7.270 1.00 95.75 113 THR A C 1
ATOM 886 O O . THR A 1 113 ? -0.107 -6.354 7.323 1.00 95.75 113 THR A O 1
ATOM 889 N N . GLY A 1 114 ? -2.091 -5.331 7.739 1.00 96.25 114 GLY A N 1
ATOM 890 C CA . GLY A 1 114 ? -1.571 -4.137 8.412 1.00 96.25 114 GLY A CA 1
ATOM 891 C C . GLY A 1 114 ? -1.705 -4.140 9.937 1.00 96.25 114 GLY A C 1
ATOM 892 O O . GLY A 1 114 ? -1.296 -3.167 10.564 1.00 96.25 114 GLY A O 1
ATOM 893 N N . PHE A 1 115 ? -2.250 -5.200 10.542 1.00 97.56 115 PHE A N 1
ATOM 894 C CA . PHE A 1 115 ? -2.373 -5.344 11.995 1.00 97.56 115 PHE A CA 1
ATOM 895 C C . PHE A 1 115 ? -2.103 -6.780 12.456 1.00 97.56 115 PHE A C 1
ATOM 897 O O . PHE A 1 115 ? -2.348 -7.751 11.735 1.00 97.56 115 PHE A O 1
ATOM 904 N N . CYS A 1 116 ? -1.599 -6.909 13.683 1.00 97.62 116 CYS A N 1
ATOM 905 C CA . CYS A 1 116 ? -1.586 -8.177 14.407 1.00 97.62 116 CYS A CA 1
ATOM 906 C C . CYS A 1 116 ? -2.963 -8.450 15.038 1.00 97.62 116 CYS A C 1
ATOM 908 O O . CYS A 1 116 ? -3.746 -7.516 15.215 1.00 97.62 116 CYS A O 1
ATOM 910 N N . ALA A 1 117 ? -3.283 -9.707 15.354 1.00 96.19 117 ALA A N 1
ATOM 911 C CA . ALA A 1 117 ? -4.599 -10.086 15.873 1.00 96.19 117 ALA A CA 1
ATOM 912 C C . ALA A 1 117 ? -4.939 -9.340 17.174 1.00 96.19 117 ALA A C 1
ATOM 914 O O . ALA A 1 117 ? -6.056 -8.841 17.336 1.00 96.19 117 ALA A O 1
ATOM 915 N N . ALA A 1 118 ? -3.967 -9.215 18.081 1.00 96.75 118 ALA A N 1
ATOM 916 C CA . ALA A 1 118 ? -4.135 -8.505 19.341 1.00 96.75 118 ALA A CA 1
ATOM 917 C C . ALA A 1 118 ? -4.478 -7.024 19.133 1.00 96.75 118 ALA A C 1
ATOM 919 O O . ALA A 1 118 ? -5.419 -6.531 19.750 1.00 96.75 118 ALA A O 1
ATOM 920 N N . HIS A 1 119 ? -3.749 -6.314 18.268 1.00 97.50 119 HIS A N 1
ATOM 921 C CA . HIS A 1 119 ? -4.009 -4.895 18.024 1.00 97.50 119 HIS A CA 1
ATOM 922 C C . HIS A 1 119 ? -5.286 -4.674 17.210 1.00 97.50 119 HIS A C 1
ATOM 924 O O . HIS A 1 119 ? -6.066 -3.802 17.567 1.00 97.50 119 HIS A O 1
ATOM 930 N N . ASP A 1 120 ? -5.562 -5.483 16.183 1.00 96.06 120 ASP A N 1
ATOM 931 C CA . ASP A 1 120 ? -6.806 -5.358 15.411 1.00 96.06 120 ASP A CA 1
A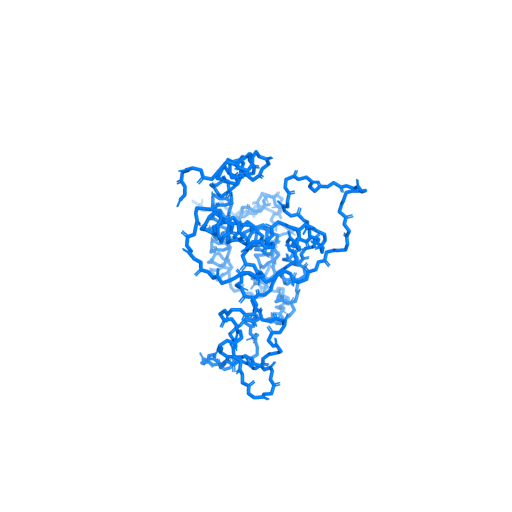TOM 932 C C . ASP A 1 120 ? -8.043 -5.528 16.310 1.00 96.06 120 ASP A C 1
ATOM 934 O O . ASP A 1 120 ? -8.929 -4.673 16.346 1.00 96.06 120 ASP A O 1
ATOM 938 N N . SER A 1 121 ? -8.066 -6.598 17.109 1.00 93.94 121 SER A N 1
ATOM 939 C CA . SER A 1 121 ? -9.209 -6.907 17.972 1.00 93.94 121 SER A CA 1
ATOM 940 C C . SER A 1 121 ? -9.393 -5.914 19.118 1.00 93.94 121 SER A C 1
ATOM 942 O O . SER A 1 121 ? -10.533 -5.586 19.442 1.00 93.94 121 SER A O 1
ATOM 944 N N . LYS A 1 122 ? -8.306 -5.429 19.736 1.00 95.69 122 LYS A N 1
ATOM 945 C CA . LYS A 1 122 ? -8.379 -4.474 20.852 1.00 95.69 122 LYS A CA 1
ATOM 946 C C . LYS A 1 122 ? -8.722 -3.068 20.374 1.00 95.69 122 LYS A C 1
ATOM 948 O O . LYS A 1 122 ? -9.658 -2.479 20.904 1.00 95.69 122 LYS A O 1
ATOM 953 N N . THR A 1 123 ? -8.004 -2.551 19.375 1.00 96.81 123 THR A N 1
ATOM 954 C CA . THR A 1 123 ? -8.157 -1.168 18.895 1.00 96.81 123 THR A CA 1
ATOM 955 C C . THR A 1 123 ? -9.539 -0.929 18.304 1.00 96.81 123 THR A C 1
ATOM 957 O O . THR A 1 123 ? -10.166 0.082 18.594 1.00 96.81 123 THR A O 1
ATOM 960 N N . PHE A 1 124 ? -10.050 -1.867 17.505 1.00 95.50 124 PHE A N 1
ATOM 961 C CA . PHE A 1 124 ? -11.308 -1.669 16.786 1.00 95.50 124 PHE A CA 1
ATOM 962 C C . PHE A 1 124 ? -12.519 -2.305 17.471 1.00 95.50 124 PHE A C 1
ATOM 964 O O . PHE A 1 124 ? -13.609 -2.312 16.897 1.00 95.50 124 PHE A O 1
ATOM 971 N N . LYS A 1 125 ? -12.371 -2.803 18.708 1.00 94.44 125 LYS A N 1
ATOM 972 C CA . LYS A 1 125 ? -13.477 -3.375 19.490 1.00 94.44 125 LYS A CA 1
ATOM 973 C C . LYS A 1 125 ? -14.714 -2.459 19.538 1.00 94.44 125 LYS A C 1
ATOM 975 O O . LYS A 1 125 ? -15.800 -2.979 19.270 1.00 94.44 125 LYS A O 1
ATOM 980 N N . PRO A 1 126 ? -14.593 -1.136 19.803 1.00 93.94 126 PRO A N 1
ATOM 981 C CA . PRO A 1 126 ? -15.757 -0.245 19.871 1.00 93.94 126 PRO A CA 1
ATOM 982 C C . PRO A 1 126 ? -16.520 -0.117 18.545 1.00 93.94 126 PRO A C 1
ATOM 984 O O . PRO A 1 126 ? -17.723 0.150 18.552 1.00 93.94 126 PRO A O 1
ATOM 987 N N . LEU A 1 127 ? -15.827 -0.324 17.420 1.00 90.25 127 LEU A N 1
ATOM 988 C CA . LEU A 1 127 ? -16.383 -0.268 16.069 1.00 90.25 127 LEU A CA 1
ATOM 989 C C . LEU A 1 127 ? -16.971 -1.616 15.618 1.00 90.25 127 LEU A C 1
ATOM 991 O O . LEU A 1 127 ? -17.991 -1.645 14.941 1.00 90.25 127 LEU A O 1
ATOM 995 N N . GLU A 1 128 ? -16.340 -2.739 15.967 1.00 89.25 128 GLU A N 1
ATOM 996 C CA . GLU A 1 128 ? -16.740 -4.064 15.468 1.00 89.25 128 GLU A CA 1
ATOM 997 C C . GLU A 1 128 ? -17.855 -4.728 16.282 1.00 89.25 128 GLU A C 1
ATOM 999 O O . GLU A 1 128 ? -18.643 -5.489 15.719 1.00 89.25 128 GLU A O 1
ATOM 1004 N N . GLN A 1 129 ? -17.909 -4.484 17.596 1.00 89.81 129 GLN A N 1
ATOM 1005 C CA . GLN A 1 129 ? -18.804 -5.212 18.508 1.00 89.81 129 GLN A CA 1
ATOM 1006 C C . GLN A 1 129 ? -20.079 -4.449 18.875 1.00 89.81 129 GLN A C 1
ATOM 1008 O O . GLN A 1 129 ? -20.996 -5.046 19.433 1.00 89.81 129 GLN A O 1
ATOM 1013 N N . ASN A 1 130 ? -20.157 -3.161 18.541 1.00 88.81 130 ASN A N 1
ATOM 1014 C CA . ASN A 1 130 ? -21.306 -2.316 18.844 1.00 88.81 130 ASN A CA 1
ATOM 1015 C C . ASN A 1 130 ? -22.008 -1.877 17.556 1.00 88.81 130 ASN A C 1
ATOM 1017 O O . ASN A 1 130 ? -21.407 -1.839 16.479 1.00 88.81 130 ASN A O 1
ATOM 1021 N N . ALA A 1 131 ? -23.282 -1.498 17.670 1.00 89.25 131 ALA A N 1
ATOM 1022 C CA . ALA A 1 131 ? -23.942 -0.763 16.601 1.00 89.25 131 ALA A CA 1
ATOM 1023 C C . ALA A 1 131 ? -23.202 0.562 16.359 1.00 89.25 131 ALA A C 1
ATOM 1025 O O . ALA A 1 131 ? -22.717 1.202 17.297 1.00 89.25 131 ALA A O 1
ATOM 1026 N N . PHE A 1 132 ? -23.111 0.972 15.096 1.00 90.19 132 PHE A N 1
ATOM 1027 C CA . PHE A 1 132 ? -22.551 2.273 14.766 1.00 90.19 132 PHE A CA 1
ATOM 1028 C C . PHE A 1 132 ? -23.521 3.367 15.226 1.00 90.19 132 PHE A C 1
ATOM 1030 O O . PHE A 1 132 ? -24.618 3.493 14.685 1.00 90.19 132 PHE A O 1
ATOM 1037 N N . ALA A 1 133 ? -23.110 4.126 16.237 1.00 93.19 133 ALA A N 1
ATOM 1038 C CA . ALA A 1 133 ? -23.838 5.253 16.810 1.00 93.19 133 ALA A CA 1
ATOM 1039 C C . ALA A 1 133 ? -23.228 6.604 16.401 1.00 93.19 133 ALA A C 1
ATOM 1041 O O . ALA A 1 133 ? -23.748 7.646 16.787 1.00 93.19 133 ALA A O 1
ATOM 1042 N N . GLY A 1 134 ? -22.134 6.596 15.629 1.00 92.88 134 GLY A N 1
ATOM 1043 C CA . GLY A 1 134 ? -21.465 7.816 15.179 1.00 92.88 134 GLY A CA 1
ATOM 1044 C C . GLY A 1 134 ? -20.799 8.596 16.309 1.00 92.88 134 GLY A C 1
ATOM 1045 O O . GLY A 1 134 ? -20.666 9.810 16.205 1.00 92.88 134 GLY A O 1
ATOM 1046 N N . THR A 1 135 ? -20.401 7.922 17.393 1.00 96.69 135 THR A N 1
ATOM 1047 C CA . THR A 1 135 ? -19.631 8.571 18.462 1.00 96.69 135 THR A CA 1
ATOM 1048 C C . THR A 1 135 ? -18.273 9.021 17.936 1.00 96.69 135 THR A C 1
ATOM 1050 O O . THR A 1 135 ? -17.730 8.403 17.018 1.00 96.69 135 THR A O 1
ATOM 1053 N N . ASN A 1 136 ? -17.682 10.038 18.562 1.00 97.88 136 ASN A N 1
ATOM 1054 C CA . ASN A 1 136 ? -16.362 10.538 18.183 1.00 97.88 136 ASN A CA 1
ATOM 1055 C C . ASN A 1 136 ? -15.311 9.414 18.134 1.00 97.88 136 ASN A C 1
ATOM 1057 O O . ASN A 1 136 ? -14.526 9.336 17.196 1.00 97.88 136 ASN A O 1
ATOM 1061 N N . GLU A 1 137 ? -15.345 8.479 19.094 1.00 97.38 137 GLU A N 1
ATOM 1062 C CA . GLU A 1 137 ? -14.473 7.296 19.102 1.00 97.38 137 GLU A CA 1
ATOM 1063 C C . GLU A 1 137 ? -14.705 6.394 17.879 1.00 97.38 137 GLU A C 1
ATOM 1065 O O . GLU A 1 137 ? -13.752 5.980 17.220 1.00 97.38 137 GLU A O 1
ATOM 1070 N N . GLN A 1 138 ? -15.958 6.088 17.529 1.00 95.31 138 GLN A N 1
ATOM 1071 C CA . GLN A 1 138 ? -16.251 5.253 16.360 1.00 95.31 138 GLN A CA 1
ATOM 1072 C C . GLN A 1 138 ? -15.854 5.952 15.053 1.00 95.31 138 GLN A C 1
ATOM 1074 O O . GLN A 1 138 ? -15.259 5.316 14.179 1.00 95.31 138 GLN A O 1
ATOM 1079 N N . SER A 1 139 ? -16.134 7.251 14.932 1.00 95.75 139 SER A N 1
ATOM 1080 C CA . SER A 1 139 ? -15.741 8.086 13.792 1.00 95.75 139 SER A CA 1
ATOM 1081 C C . SER A 1 139 ? -14.217 8.146 13.643 1.00 95.75 139 SER A C 1
ATOM 1083 O O . SER A 1 139 ? -13.692 7.891 12.553 1.00 95.75 139 SER A O 1
ATOM 1085 N N . PHE A 1 140 ? -13.500 8.363 14.750 1.00 97.75 140 PHE A N 1
ATOM 1086 C CA . PHE A 1 140 ? -12.043 8.300 14.811 1.00 97.75 140 PHE A CA 1
ATOM 1087 C C . PHE A 1 140 ? -11.518 6.939 14.350 1.00 97.75 140 PHE A C 1
ATOM 1089 O O . PHE A 1 140 ? -10.652 6.880 13.480 1.00 97.75 140 PHE A O 1
ATOM 1096 N N . LEU A 1 141 ? -12.041 5.833 14.889 1.00 96.81 141 LEU A N 1
ATOM 1097 C CA . LEU A 1 141 ? -11.547 4.486 14.592 1.00 96.81 141 LEU A CA 1
ATOM 1098 C C . LEU A 1 141 ? -11.764 4.085 13.125 1.00 96.81 141 LEU A C 1
ATOM 1100 O O . LEU A 1 141 ? -10.895 3.428 12.543 1.00 96.81 141 LEU A O 1
ATOM 1104 N N . ILE A 1 142 ? -12.870 4.507 12.501 1.00 94.69 142 ILE A N 1
ATOM 1105 C CA . ILE A 1 142 ? -13.086 4.336 11.054 1.00 94.69 142 ILE A CA 1
ATOM 1106 C C . ILE A 1 142 ? -12.004 5.086 10.272 1.00 94.69 142 ILE A C 1
ATOM 1108 O O . ILE A 1 142 ? -11.337 4.492 9.418 1.00 94.69 142 ILE A O 1
ATOM 1112 N N . GLY A 1 143 ? -11.796 6.369 10.587 1.00 96.06 143 GLY A N 1
ATOM 1113 C CA . GLY A 1 143 ? -10.769 7.193 9.949 1.00 96.06 143 GLY A CA 1
ATOM 1114 C C . GLY A 1 143 ? -9.363 6.627 10.150 1.00 96.06 143 GLY A C 1
ATOM 1115 O O . GLY A 1 143 ? -8.583 6.528 9.203 1.00 96.06 143 GLY A O 1
ATOM 1116 N N . TYR A 1 144 ? -9.060 6.166 11.363 1.00 97.56 144 TYR A N 1
ATOM 1117 C CA . TYR A 1 144 ? -7.778 5.583 11.738 1.00 97.56 144 TYR A CA 1
ATOM 1118 C C . TYR A 1 144 ? -7.481 4.311 10.944 1.00 97.56 144 TYR A C 1
ATOM 1120 O O . TYR A 1 144 ? -6.382 4.136 10.408 1.00 97.56 144 TYR A O 1
ATOM 1128 N N . ARG A 1 145 ? -8.474 3.425 10.815 1.00 96.44 145 ARG A N 1
ATOM 1129 C CA . ARG A 1 145 ? -8.348 2.197 10.030 1.00 96.44 145 ARG A CA 1
ATOM 1130 C C . ARG A 1 145 ? -8.161 2.489 8.545 1.00 96.44 145 ARG A C 1
ATOM 1132 O O . ARG A 1 145 ? -7.285 1.887 7.922 1.00 96.44 145 ARG A O 1
ATOM 1139 N N . ALA A 1 146 ? -8.944 3.417 7.994 1.00 96.12 146 ALA A N 1
ATOM 1140 C CA . ALA A 1 146 ? -8.825 3.843 6.602 1.00 96.12 146 ALA A CA 1
ATOM 1141 C C . ALA A 1 146 ? -7.439 4.442 6.318 1.00 96.12 146 ALA A C 1
ATOM 1143 O O . ALA A 1 146 ? -6.809 4.102 5.318 1.00 96.12 146 ALA A O 1
ATOM 1144 N N . LEU A 1 147 ? -6.917 5.254 7.240 1.00 97.81 147 LEU A N 1
ATOM 1145 C CA . LEU A 1 147 ? -5.577 5.823 7.146 1.00 97.81 147 LEU A CA 1
ATOM 1146 C C . LEU A 1 147 ? -4.483 4.750 7.176 1.00 97.81 147 LEU A C 1
ATOM 1148 O O . LEU A 1 147 ? -3.557 4.787 6.367 1.00 97.81 147 LEU A O 1
ATOM 1152 N N . CYS A 1 148 ? -4.592 3.772 8.078 1.00 97.88 148 CYS A N 1
ATOM 1153 C CA . CYS A 1 148 ? -3.654 2.651 8.136 1.00 97.88 148 CYS A CA 1
ATOM 1154 C C . CYS A 1 148 ? -3.688 1.822 6.846 1.00 97.88 148 CYS A C 1
ATOM 1156 O O . CYS A 1 148 ? -2.637 1.433 6.336 1.00 97.88 148 CYS A O 1
ATOM 1158 N N . HIS A 1 149 ? -4.877 1.587 6.287 1.00 96.31 149 HIS A N 1
ATOM 1159 C CA . HIS A 1 149 ? -5.015 0.928 4.994 1.00 96.31 149 HIS A CA 1
ATOM 1160 C C . HIS A 1 149 ? -4.351 1.739 3.871 1.00 96.31 149 HIS A C 1
ATOM 1162 O O . HIS A 1 149 ? -3.595 1.174 3.086 1.00 96.31 149 HIS A O 1
ATOM 1168 N N . GLU A 1 150 ? -4.542 3.057 3.823 1.00 97.19 150 GLU A N 1
ATOM 1169 C CA . GLU A 1 150 ? -3.921 3.910 2.804 1.00 97.19 150 GLU A CA 1
ATOM 1170 C C . GLU A 1 150 ? -2.388 3.911 2.898 1.00 97.19 150 GLU A C 1
ATOM 1172 O O . GLU A 1 150 ? -1.697 3.773 1.886 1.00 97.19 150 GLU A O 1
ATOM 1177 N N . ILE A 1 151 ? -1.839 3.996 4.115 1.00 98.06 151 ILE A N 1
ATOM 1178 C CA . ILE A 1 151 ? -0.397 3.850 4.357 1.00 98.06 151 ILE A CA 1
ATOM 1179 C C . ILE A 1 151 ? 0.083 2.498 3.835 1.00 98.06 151 ILE A C 1
ATOM 1181 O O . ILE A 1 151 ? 1.037 2.444 3.060 1.00 98.06 151 ILE A O 1
ATOM 1185 N N . TYR A 1 152 ? -0.613 1.414 4.186 1.00 97.00 152 TYR A N 1
ATOM 1186 C CA . TYR A 1 152 ? -0.285 0.069 3.727 1.00 97.00 152 TYR A CA 1
ATOM 1187 C C . TYR A 1 152 ? -0.237 -0.027 2.190 1.00 97.00 152 TYR A C 1
ATOM 1189 O O . TYR A 1 152 ? 0.754 -0.510 1.630 1.00 97.00 152 TYR A O 1
ATOM 1197 N N . GLN A 1 153 ? -1.261 0.496 1.507 1.00 95.31 153 GLN A N 1
ATOM 1198 C CA . GLN A 1 153 ? -1.362 0.521 0.044 1.00 95.31 153 GLN A CA 1
ATOM 1199 C C . GLN A 1 153 ? -0.215 1.316 -0.595 1.00 95.31 153 GLN A C 1
ATOM 1201 O O . GLN A 1 153 ? 0.460 0.813 -1.500 1.00 95.31 153 GLN A O 1
ATOM 1206 N N . LYS A 1 154 ? 0.063 2.532 -0.103 1.00 97.25 154 LYS A N 1
ATOM 1207 C CA . LYS A 1 154 ? 1.134 3.390 -0.635 1.00 97.25 154 LYS A CA 1
ATOM 1208 C C . LYS A 1 154 ? 2.525 2.813 -0.376 1.00 97.25 154 LYS A C 1
ATOM 1210 O O . LYS A 1 154 ? 3.358 2.817 -1.284 1.00 97.25 154 LYS A O 1
ATOM 1215 N N . SER A 1 155 ? 2.781 2.265 0.812 1.00 97.38 155 SER A N 1
ATOM 1216 C CA . SER A 1 155 ? 4.042 1.578 1.109 1.00 97.38 155 SER A CA 1
ATOM 1217 C C . SER A 1 155 ? 4.240 0.359 0.203 1.00 97.38 155 SER A C 1
ATOM 1219 O O . SER A 1 155 ? 5.345 0.138 -0.294 1.00 97.38 155 SER A O 1
ATOM 1221 N N . GLY A 1 156 ? 3.178 -0.411 -0.059 1.00 96.44 156 GLY A N 1
ATOM 1222 C CA . GLY A 1 156 ? 3.195 -1.501 -1.037 1.00 96.44 156 GLY A CA 1
ATOM 1223 C C . GLY A 1 156 ? 3.511 -1.020 -2.451 1.00 96.44 156 GLY A C 1
ATOM 1224 O O . GLY A 1 156 ? 4.395 -1.572 -3.109 1.00 96.44 156 GLY A O 1
ATOM 1225 N N . ALA A 1 157 ? 2.858 0.050 -2.907 1.00 96.06 157 ALA A N 1
ATOM 1226 C CA . ALA A 1 157 ? 3.107 0.640 -4.221 1.00 96.06 157 ALA A CA 1
ATOM 1227 C C . ALA A 1 157 ? 4.564 1.106 -4.382 1.00 96.06 157 ALA A C 1
ATOM 1229 O O . ALA A 1 157 ? 5.181 0.841 -5.414 1.00 96.06 157 ALA A O 1
ATOM 1230 N N . LEU A 1 158 ? 5.157 1.724 -3.355 1.00 97.44 158 LEU A N 1
ATOM 1231 C CA . LEU A 1 158 ? 6.563 2.147 -3.379 1.00 97.44 158 LEU A CA 1
ATOM 1232 C C . LEU A 1 158 ? 7.556 0.990 -3.532 1.00 97.44 158 LEU A C 1
ATOM 1234 O O . LEU A 1 158 ? 8.643 1.201 -4.069 1.00 97.44 158 LEU A O 1
ATOM 1238 N N . ARG A 1 159 ? 7.190 -0.222 -3.101 1.00 97.06 159 ARG A N 1
ATOM 1239 C CA . ARG A 1 159 ? 7.989 -1.436 -3.326 1.00 97.06 159 ARG A CA 1
ATOM 1240 C C . ARG A 1 159 ? 7.736 -2.050 -4.703 1.00 97.06 159 ARG A C 1
ATOM 1242 O O . ARG A 1 159 ? 8.682 -2.467 -5.365 1.00 97.06 159 ARG A O 1
ATOM 1249 N N . ALA A 1 160 ? 6.483 -2.082 -5.152 1.00 96.44 160 ALA A N 1
ATOM 1250 C CA . ALA A 1 160 ? 6.084 -2.759 -6.386 1.00 96.44 160 ALA A CA 1
ATOM 1251 C C . ALA A 1 160 ? 6.379 -1.961 -7.665 1.00 96.44 160 ALA A C 1
ATOM 1253 O O . ALA A 1 160 ? 6.804 -2.528 -8.670 1.00 96.44 160 ALA A O 1
ATOM 1254 N N . VAL A 1 161 ? 6.189 -0.640 -7.649 1.00 96.12 161 VAL A N 1
ATOM 1255 C CA . VAL A 1 161 ? 6.371 0.217 -8.832 1.00 96.12 161 VAL A CA 1
ATOM 1256 C C . VAL A 1 161 ? 7.801 0.176 -9.389 1.00 96.12 161 VAL A C 1
ATOM 1258 O O . VAL A 1 161 ? 7.939 0.070 -10.608 1.00 96.12 161 VAL A O 1
ATOM 1261 N N . PRO A 1 162 ? 8.877 0.206 -8.575 1.00 96.06 162 PRO A N 1
ATOM 1262 C CA . PRO A 1 162 ? 10.235 -0.013 -9.075 1.00 96.06 162 PRO A CA 1
ATOM 1263 C C . PRO A 1 162 ? 10.420 -1.348 -9.804 1.00 96.06 162 PRO A C 1
ATOM 1265 O O . PRO A 1 162 ? 11.105 -1.383 -10.823 1.00 96.06 162 PRO A O 1
ATOM 1268 N N . VAL A 1 163 ? 9.788 -2.421 -9.315 1.00 96.38 163 VAL A N 1
ATOM 1269 C CA . VAL A 1 163 ? 9.844 -3.750 -9.942 1.00 96.38 163 VAL A CA 1
ATOM 1270 C C . VAL A 1 163 ? 9.142 -3.723 -11.296 1.00 96.38 163 VAL A C 1
ATOM 1272 O O . VAL A 1 163 ? 9.737 -4.111 -12.297 1.00 96.38 163 VAL A O 1
ATOM 1275 N N . MET A 1 164 ? 7.926 -3.174 -11.367 1.00 95.12 164 MET A N 1
ATOM 1276 C CA . MET A 1 164 ? 7.212 -3.022 -12.641 1.00 95.12 164 MET A CA 1
ATOM 1277 C C . MET A 1 164 ? 8.001 -2.164 -13.634 1.00 95.12 164 MET A C 1
ATOM 1279 O O . MET A 1 164 ? 8.190 -2.559 -14.780 1.00 95.12 164 MET A O 1
ATOM 1283 N N . ARG A 1 165 ? 8.551 -1.033 -13.177 1.00 95.00 165 ARG A N 1
ATOM 1284 C CA . ARG A 1 165 ? 9.407 -0.153 -13.982 1.00 95.00 165 ARG A CA 1
ATOM 1285 C C . ARG A 1 165 ? 10.629 -0.878 -14.545 1.00 95.00 165 ARG A C 1
ATOM 1287 O O . ARG A 1 165 ? 11.090 -0.532 -15.626 1.00 95.00 165 ARG A O 1
ATOM 1294 N N . GLU A 1 166 ? 11.190 -1.840 -13.821 1.00 94.75 166 GLU A N 1
ATOM 1295 C CA . GLU A 1 166 ? 12.352 -2.603 -14.276 1.00 94.75 166 GLU A CA 1
ATOM 1296 C C . GLU A 1 166 ? 11.998 -3.734 -15.251 1.00 94.75 166 GLU A C 1
ATOM 1298 O O . GLU A 1 166 ? 12.839 -4.104 -16.071 1.00 94.75 166 GLU A O 1
ATOM 1303 N N . LEU A 1 167 ? 10.790 -4.286 -15.179 1.00 95.69 167 LEU A N 1
ATOM 1304 C CA . LEU A 1 167 ? 10.425 -5.492 -15.923 1.00 95.69 167 LEU A CA 1
ATOM 1305 C C . LEU A 1 167 ? 9.539 -5.219 -17.145 1.00 95.69 167 LEU A C 1
ATOM 1307 O O . LEU A 1 167 ? 9.682 -5.910 -18.150 1.00 95.69 167 LEU A O 1
ATOM 1311 N N . ALA A 1 168 ? 8.667 -4.212 -17.081 1.00 95.06 168 ALA A N 1
ATOM 1312 C CA . ALA A 1 168 ? 7.583 -4.012 -18.045 1.00 95.06 168 ALA A CA 1
ATOM 1313 C C . ALA A 1 168 ? 8.025 -3.513 -19.432 1.00 95.06 168 ALA A C 1
ATOM 1315 O O . ALA A 1 168 ? 7.238 -3.569 -20.369 1.00 95.06 168 ALA A O 1
ATOM 1316 N N . ASP A 1 169 ? 9.252 -2.999 -19.576 1.00 96.38 169 ASP A N 1
ATOM 1317 C CA . ASP A 1 169 ? 9.715 -2.361 -20.816 1.00 96.38 169 ASP A CA 1
ATOM 1318 C C . ASP A 1 169 ? 10.701 -3.193 -21.653 1.00 96.38 169 ASP A C 1
ATOM 1320 O O . ASP A 1 169 ? 11.277 -2.703 -22.626 1.00 96.38 169 ASP A O 1
ATOM 1324 N N . ARG A 1 170 ? 10.924 -4.451 -21.270 1.00 96.31 170 ARG A N 1
ATOM 1325 C CA . ARG A 1 170 ? 11.819 -5.371 -21.983 1.00 96.31 170 ARG A CA 1
ATOM 1326 C C . ARG A 1 170 ? 11.237 -5.745 -23.348 1.00 96.31 170 ARG A C 1
ATOM 1328 O O . ARG A 1 170 ? 10.052 -6.041 -23.437 1.00 96.31 170 ARG A O 1
ATOM 1335 N N . GLY A 1 171 ? 12.069 -5.735 -24.388 1.00 96.50 171 GLY A N 1
ATOM 1336 C CA . GLY A 1 171 ? 11.664 -6.108 -25.748 1.00 96.50 171 GLY A CA 1
ATOM 1337 C C . GLY A 1 171 ? 10.812 -5.062 -26.472 1.00 96.50 171 GLY A C 1
ATOM 1338 O O . GLY A 1 171 ? 10.327 -5.317 -27.568 1.00 96.50 171 GLY A O 1
ATOM 1339 N N . LEU A 1 172 ? 10.605 -3.882 -25.876 1.00 96.12 172 LEU A N 1
ATOM 1340 C CA . LEU A 1 172 ? 9.801 -2.817 -26.478 1.00 96.12 172 LEU A CA 1
ATOM 1341 C C . LEU A 1 172 ? 10.665 -1.796 -27.230 1.00 96.12 172 LEU A C 1
ATOM 1343 O O . LEU A 1 172 ? 11.817 -1.583 -26.846 1.00 96.12 172 LEU A O 1
ATOM 1347 N N . PRO A 1 173 ? 10.117 -1.078 -28.229 1.00 97.00 173 PRO A N 1
ATOM 1348 C CA . PRO A 1 173 ? 10.803 0.047 -28.859 1.00 97.00 173 PRO A CA 1
ATOM 1349 C C . PRO A 1 173 ? 11.188 1.132 -27.846 1.00 97.00 173 PRO A C 1
ATOM 1351 O O . PRO A 1 173 ? 10.455 1.398 -26.892 1.00 97.00 173 PRO A O 1
ATOM 1354 N N . VAL A 1 174 ? 12.307 1.824 -28.080 1.00 95.56 174 VAL A N 1
ATOM 1355 C CA . VAL A 1 174 ? 12.855 2.845 -27.163 1.00 95.56 174 VAL A CA 1
ATOM 1356 C C . VAL A 1 174 ? 11.829 3.914 -26.754 1.00 95.56 174 VAL A C 1
ATOM 1358 O O . VAL A 1 174 ? 11.826 4.350 -25.604 1.00 95.56 174 VAL A O 1
ATOM 1361 N N . GLU A 1 175 ? 10.939 4.336 -27.654 1.00 96.06 175 GLU A N 1
ATOM 1362 C CA . GLU A 1 175 ? 9.908 5.329 -27.320 1.00 96.06 175 GLU A CA 1
ATOM 1363 C C . GLU A 1 175 ? 8.844 4.776 -26.356 1.00 96.06 175 GLU A C 1
ATOM 1365 O O . GLU A 1 175 ? 8.472 5.461 -25.400 1.00 96.06 175 GLU A O 1
ATOM 1370 N N . ALA A 1 176 ? 8.438 3.512 -26.517 1.00 96.44 176 ALA A N 1
ATOM 1371 C CA . ALA A 1 176 ? 7.559 2.833 -25.565 1.00 96.44 176 ALA A CA 1
ATOM 1372 C C . ALA A 1 176 ? 8.252 2.645 -24.205 1.00 96.44 176 ALA A C 1
ATOM 1374 O O . ALA A 1 176 ? 7.654 2.924 -23.164 1.00 96.44 176 ALA A O 1
ATOM 1375 N N . GLN A 1 177 ? 9.543 2.282 -24.199 1.00 97.31 177 GLN A N 1
ATOM 1376 C CA . GLN A 1 177 ? 10.335 2.212 -22.967 1.00 97.31 177 GLN A CA 1
ATOM 1377 C C . GLN A 1 177 ? 10.345 3.561 -22.239 1.00 97.31 177 GLN A C 1
ATOM 1379 O O . GLN A 1 177 ? 10.077 3.625 -21.043 1.00 97.31 177 GLN A O 1
ATOM 1384 N N . LYS A 1 178 ? 10.604 4.668 -22.947 1.00 97.06 178 LYS A N 1
ATOM 1385 C CA . LYS A 1 178 ? 10.590 6.014 -22.352 1.00 97.06 178 LYS A CA 1
ATOM 1386 C C . LYS A 1 178 ? 9.235 6.369 -21.752 1.00 97.06 178 LYS A C 1
ATOM 1388 O O . LYS A 1 178 ? 9.210 6.947 -20.664 1.00 97.06 178 LYS A O 1
ATOM 1393 N N . LEU A 1 179 ? 8.135 6.035 -22.427 1.00 97.12 179 LEU A N 1
ATOM 1394 C CA . LEU A 1 179 ? 6.787 6.279 -21.916 1.00 97.12 179 LEU A CA 1
ATOM 1395 C C . LEU A 1 179 ? 6.544 5.512 -20.610 1.00 97.12 179 LEU A C 1
ATOM 1397 O O . LEU A 1 179 ? 6.177 6.119 -19.605 1.00 97.12 179 LEU A O 1
ATOM 1401 N N . ILE A 1 180 ? 6.848 4.212 -20.593 1.00 96.00 180 ILE A N 1
ATOM 1402 C CA . ILE A 1 180 ? 6.713 3.349 -19.411 1.00 96.00 180 ILE A CA 1
ATOM 1403 C C . ILE A 1 180 ? 7.586 3.854 -18.255 1.00 96.00 180 ILE A C 1
ATOM 1405 O O . ILE A 1 180 ? 7.118 3.989 -17.122 1.00 96.00 180 ILE A O 1
ATOM 1409 N N . GLN A 1 181 ? 8.848 4.197 -18.532 1.00 97.69 181 GLN A N 1
ATOM 1410 C CA . GLN A 1 181 ? 9.777 4.721 -17.530 1.00 97.69 181 GLN A CA 1
ATOM 1411 C C . GLN A 1 181 ? 9.279 6.037 -16.921 1.00 97.69 181 GLN A C 1
ATOM 1413 O O . GLN A 1 181 ? 9.361 6.210 -15.701 1.00 97.69 181 GLN A O 1
ATOM 1418 N N . ARG A 1 182 ? 8.746 6.955 -17.737 1.00 96.62 182 ARG A N 1
ATOM 1419 C CA . ARG A 1 182 ? 8.160 8.220 -17.263 1.00 96.62 182 ARG A CA 1
ATOM 1420 C C . ARG A 1 182 ? 6.918 7.971 -16.417 1.00 96.62 182 ARG A C 1
ATOM 1422 O O . ARG A 1 182 ? 6.844 8.501 -15.311 1.00 96.62 182 ARG A O 1
ATOM 1429 N N . GLN A 1 183 ? 6.007 7.123 -16.894 1.00 96.19 183 GLN A N 1
ATOM 1430 C CA . GLN A 1 183 ? 4.764 6.799 -16.200 1.00 96.19 183 GLN A CA 1
ATOM 1431 C C . GLN A 1 183 ? 5.038 6.224 -14.808 1.00 96.19 183 GLN A C 1
ATOM 1433 O O . GLN A 1 183 ? 4.570 6.767 -13.809 1.00 96.19 183 GLN A O 1
ATOM 1438 N N . TYR A 1 184 ? 5.864 5.180 -14.702 1.00 96.38 184 TYR A N 1
ATOM 1439 C CA . TYR A 1 184 ? 6.166 4.589 -13.397 1.00 96.38 184 TYR A CA 1
ATOM 1440 C C . TYR A 1 184 ? 6.998 5.506 -12.496 1.00 96.38 184 TYR A C 1
ATOM 1442 O O . TYR A 1 184 ? 6.853 5.449 -11.274 1.00 96.38 184 TYR A O 1
ATOM 1450 N N . SER A 1 185 ? 7.842 6.376 -13.059 1.00 95.62 185 SER A N 1
ATOM 1451 C CA . SER A 1 185 ? 8.547 7.390 -12.262 1.00 95.62 185 SER A CA 1
ATOM 1452 C C . SER A 1 185 ? 7.570 8.396 -11.648 1.00 95.62 185 SER A C 1
ATOM 1454 O O . SER A 1 185 ? 7.683 8.699 -10.460 1.00 95.62 185 SER A O 1
ATOM 1456 N N . ALA A 1 186 ? 6.576 8.853 -12.417 1.00 96.56 186 ALA A N 1
ATOM 1457 C CA . ALA A 1 186 ? 5.529 9.749 -11.934 1.00 96.56 186 ALA A CA 1
ATOM 1458 C C . ALA A 1 186 ? 4.651 9.080 -10.864 1.00 96.56 186 ALA A C 1
ATOM 1460 O O . ALA A 1 186 ? 4.438 9.658 -9.799 1.00 96.56 186 ALA A O 1
ATOM 1461 N N . VAL A 1 187 ? 4.216 7.835 -11.095 1.00 96.06 187 VAL A N 1
ATOM 1462 C CA . VAL A 1 187 ? 3.431 7.058 -10.118 1.00 96.06 187 VAL A CA 1
ATOM 1463 C C . VAL A 1 187 ? 4.207 6.867 -8.810 1.00 96.06 187 VAL A C 1
ATOM 1465 O O . VAL A 1 187 ? 3.655 7.082 -7.734 1.00 96.06 187 VAL A O 1
ATOM 1468 N N . ASN A 1 188 ? 5.497 6.522 -8.875 1.00 96.19 188 ASN A N 1
ATOM 1469 C CA . ASN A 1 188 ? 6.335 6.352 -7.683 1.00 96.19 188 ASN A CA 1
ATOM 1470 C C . ASN A 1 188 ? 6.512 7.674 -6.914 1.00 96.19 188 ASN A C 1
ATOM 1472 O O . ASN A 1 188 ? 6.362 7.711 -5.693 1.00 96.19 188 ASN A O 1
ATOM 1476 N N . ALA A 1 189 ? 6.772 8.778 -7.621 1.00 96.62 189 ALA A N 1
ATOM 1477 C CA . ALA A 1 189 ? 6.869 10.101 -7.009 1.00 96.62 189 ALA A CA 1
ATOM 1478 C C . ALA A 1 189 ? 5.552 10.516 -6.327 1.00 96.62 189 ALA A C 1
ATOM 1480 O O . ALA A 1 189 ? 5.572 11.003 -5.195 1.00 96.62 189 ALA A O 1
ATOM 1481 N N . GLY A 1 190 ? 4.411 10.261 -6.976 1.00 97.38 190 GLY A N 1
ATOM 1482 C CA . GLY A 1 190 ? 3.081 10.498 -6.416 1.00 97.38 190 GLY A CA 1
ATOM 1483 C C . GLY A 1 190 ? 2.806 9.654 -5.171 1.00 97.38 190 GLY A C 1
ATOM 1484 O O . GLY A 1 190 ? 2.398 10.196 -4.144 1.00 97.38 190 GLY A O 1
ATOM 1485 N N . ALA A 1 191 ? 3.104 8.352 -5.217 1.00 96.56 191 ALA A N 1
ATOM 1486 C CA . ALA A 1 191 ? 2.970 7.456 -4.069 1.00 96.56 191 ALA A CA 1
ATOM 1487 C C . ALA A 1 191 ? 3.837 7.911 -2.886 1.00 96.56 191 ALA A C 1
ATOM 1489 O O . ALA A 1 191 ? 3.359 7.926 -1.755 1.00 96.56 191 ALA A O 1
ATOM 1490 N N . ARG A 1 192 ? 5.074 8.358 -3.143 1.00 98.00 192 ARG A N 1
ATOM 1491 C CA . ARG A 1 192 ? 5.994 8.866 -2.113 1.00 98.00 192 ARG A CA 1
ATOM 1492 C C . ARG A 1 192 ? 5.472 10.139 -1.463 1.00 98.00 192 ARG A C 1
ATOM 1494 O O . ARG A 1 192 ? 5.441 10.227 -0.241 1.00 98.00 192 ARG A O 1
ATOM 1501 N N . LYS A 1 193 ? 5.055 11.115 -2.275 1.00 98.06 193 LYS A N 1
ATOM 1502 C CA . LYS A 1 193 ? 4.490 12.372 -1.774 1.00 98.06 193 LYS A CA 1
ATOM 1503 C C . LYS A 1 193 ? 3.223 12.108 -0.962 1.00 98.06 193 LYS A C 1
ATOM 1505 O O . LYS A 1 193 ? 3.072 12.651 0.125 1.00 98.06 193 LYS A O 1
ATOM 1510 N N . GLY A 1 194 ? 2.344 11.248 -1.474 1.00 97.62 194 GLY A N 1
ATOM 1511 C CA . GLY A 1 194 ? 1.127 10.845 -0.781 1.00 97.62 194 GLY A CA 1
ATOM 1512 C C . GLY A 1 194 ? 1.415 10.150 0.548 1.00 97.62 194 GLY A C 1
ATOM 1513 O O . GLY A 1 194 ? 0.749 10.464 1.526 1.00 97.62 194 GLY A O 1
ATOM 1514 N N . LEU A 1 195 ? 2.409 9.253 0.593 1.00 98.12 195 LEU A N 1
ATOM 1515 C CA . LEU A 1 195 ? 2.793 8.535 1.810 1.00 98.12 195 LEU A CA 1
ATOM 1516 C C . LEU A 1 195 ? 3.252 9.506 2.904 1.00 98.12 195 LEU A C 1
ATOM 1518 O O . LEU A 1 195 ? 2.731 9.446 4.010 1.00 98.12 195 LEU A O 1
ATOM 1522 N N . ALA A 1 196 ? 4.118 10.466 2.568 1.00 97.75 196 ALA A N 1
ATOM 1523 C CA . ALA A 1 196 ? 4.590 11.465 3.528 1.00 97.75 196 ALA A CA 1
ATOM 1524 C C . ALA A 1 196 ? 3.441 12.281 4.158 1.00 97.75 196 ALA A C 1
ATOM 1526 O O . ALA A 1 196 ? 3.466 12.583 5.350 1.00 97.75 196 ALA A O 1
ATOM 1527 N N . VAL A 1 197 ? 2.407 12.613 3.374 1.00 97.50 197 VAL A N 1
ATOM 1528 C CA . VAL A 1 197 ? 1.218 13.327 3.875 1.00 97.50 197 VAL A CA 1
ATOM 1529 C C . VAL A 1 197 ? 0.432 12.466 4.866 1.00 97.50 197 VAL A C 1
ATOM 1531 O O . VAL A 1 197 ? 0.082 12.936 5.950 1.00 97.50 197 VAL A O 1
ATOM 1534 N N . VAL A 1 198 ? 0.162 11.204 4.520 1.00 98.12 198 VAL A N 1
ATOM 1535 C CA . VAL A 1 198 ? -0.618 10.315 5.394 1.00 98.12 198 VAL A CA 1
ATOM 1536 C C . VAL A 1 198 ? 0.163 9.882 6.637 1.00 98.12 198 VAL A C 1
ATOM 1538 O O . VAL A 1 198 ? -0.440 9.722 7.692 1.00 98.12 198 VAL A O 1
ATOM 1541 N N . GLU A 1 199 ? 1.492 9.780 6.572 1.00 98.12 199 GLU A N 1
ATOM 1542 C CA . GLU A 1 199 ? 2.355 9.506 7.732 1.00 98.12 199 GLU A CA 1
ATOM 1543 C C . GLU A 1 199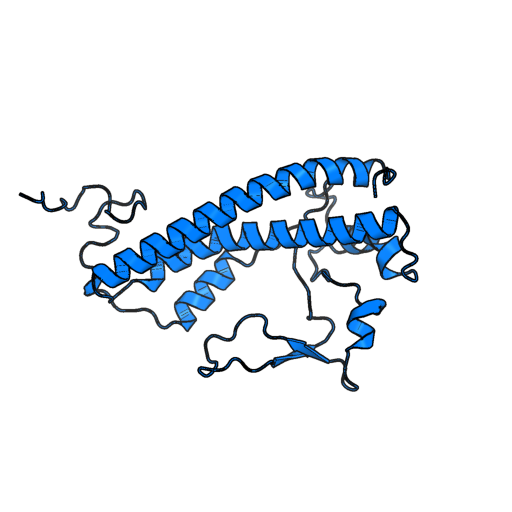 ? 2.346 10.660 8.748 1.00 98.12 199 GLU A C 1
ATOM 1545 O O . GLU A 1 199 ? 2.294 10.430 9.961 1.00 98.12 199 GLU A O 1
ATOM 1550 N N . ALA A 1 200 ? 2.321 11.909 8.273 1.00 97.75 200 ALA A N 1
ATOM 1551 C CA . ALA A 1 200 ? 2.188 13.077 9.142 1.00 97.75 200 ALA A CA 1
ATOM 1552 C C . ALA A 1 200 ? 0.823 13.108 9.852 1.00 97.75 200 ALA A C 1
ATOM 1554 O O . ALA A 1 200 ? 0.744 13.397 11.049 1.00 97.75 200 ALA A O 1
ATOM 1555 N N . LEU A 1 201 ? -0.260 12.763 9.144 1.00 97.69 201 LEU A N 1
ATOM 1556 C CA . LEU A 1 201 ? -1.580 12.598 9.759 1.00 97.69 201 LEU A CA 1
ATOM 1557 C C . LEU A 1 201 ? -1.585 11.437 10.765 1.00 97.69 201 LEU A C 1
ATOM 1559 O O . LEU A 1 201 ? -2.072 11.602 11.882 1.00 97.69 201 LEU A O 1
ATOM 1563 N N . LYS A 1 202 ? -0.980 10.303 10.409 1.00 98.31 202 LYS A N 1
ATOM 1564 C CA . LYS A 1 202 ? -0.905 9.112 11.261 1.00 98.31 202 LYS A CA 1
ATOM 1565 C C . LYS A 1 202 ? -0.180 9.389 12.567 1.00 98.31 202 LYS A C 1
ATOM 1567 O O . LYS A 1 202 ? -0.667 8.983 13.610 1.00 98.31 202 LYS A O 1
ATOM 1572 N N . SER A 1 203 ? 0.895 10.169 12.529 1.00 98.25 203 SER A N 1
ATOM 1573 C CA . SER A 1 203 ? 1.627 10.580 13.733 1.00 98.25 203 SER A CA 1
ATOM 1574 C C . SER A 1 203 ? 0.766 11.383 14.718 1.00 98.25 203 SER A C 1
ATOM 1576 O O . SER A 1 203 ? 0.995 11.322 15.924 1.00 98.25 203 SER A O 1
ATOM 1578 N N . ARG A 1 204 ? -0.223 12.146 14.229 1.00 97.69 204 ARG A N 1
ATOM 1579 C CA . ARG A 1 204 ? -1.191 12.853 15.086 1.00 97.69 204 ARG A CA 1
ATOM 1580 C C . ARG A 1 204 ? -2.246 11.898 15.630 1.00 97.69 204 ARG A C 1
ATOM 1582 O O . ARG A 1 204 ? -2.444 11.853 16.840 1.00 97.69 204 ARG A O 1
ATOM 1589 N N . MET A 1 205 ? -2.855 11.097 14.756 1.00 98.44 205 MET A N 1
ATOM 1590 C CA . MET A 1 205 ? -3.893 10.149 15.167 1.00 98.44 205 MET A CA 1
ATOM 1591 C C . MET A 1 205 ? -3.355 9.060 16.102 1.00 98.44 205 MET A C 1
ATOM 1593 O O . MET A 1 205 ? -4.068 8.600 16.977 1.00 98.44 205 MET A O 1
ATOM 1597 N N . ASP A 1 206 ? -2.085 8.677 15.984 1.00 98.62 206 ASP A N 1
ATOM 1598 C CA . ASP A 1 206 ? -1.450 7.752 16.923 1.00 98.62 206 ASP A CA 1
ATOM 1599 C C . ASP A 1 206 ? -1.410 8.305 18.343 1.00 98.62 206 ASP A C 1
ATOM 1601 O O . ASP A 1 206 ? -1.653 7.563 19.288 1.00 98.62 206 ASP A O 1
ATOM 1605 N N . LYS A 1 207 ? -1.156 9.608 18.508 1.00 98.38 207 LYS A N 1
ATOM 1606 C CA . LYS A 1 207 ? -1.208 10.247 19.828 1.00 98.38 207 LYS A CA 1
ATOM 1607 C C . LYS A 1 207 ? -2.629 10.213 20.382 1.00 98.38 207 LYS A C 1
ATOM 1609 O O . LYS A 1 207 ? -2.802 9.769 21.508 1.00 98.38 207 LYS A O 1
ATOM 1614 N N . GLN A 1 208 ? -3.615 10.586 19.562 1.00 98.31 208 GLN A N 1
ATOM 1615 C CA . GLN A 1 208 ? -5.041 10.546 19.916 1.00 98.31 208 GLN A CA 1
ATOM 1616 C C . GLN A 1 208 ? -5.491 9.137 20.328 1.00 98.31 208 GLN A C 1
ATOM 1618 O O . GLN A 1 208 ? -6.149 8.975 21.352 1.00 98.31 208 GLN A O 1
ATOM 1623 N N . LEU A 1 209 ? -5.064 8.105 19.589 1.00 98.38 209 LEU A N 1
ATOM 1624 C CA . LEU A 1 209 ? -5.350 6.709 19.919 1.00 98.38 209 LEU A CA 1
ATOM 1625 C C . LEU A 1 209 ? -4.733 6.296 21.263 1.00 98.38 209 LEU A C 1
ATOM 1627 O O . LEU A 1 209 ? -5.380 5.614 22.050 1.00 98.38 209 LEU A O 1
ATOM 1631 N N . LEU A 1 210 ? -3.483 6.687 21.531 1.00 98.00 210 LEU A N 1
ATOM 1632 C CA . LEU A 1 210 ? -2.784 6.325 22.768 1.00 98.00 210 LEU A CA 1
ATOM 1633 C C . LEU A 1 210 ? -3.348 7.028 2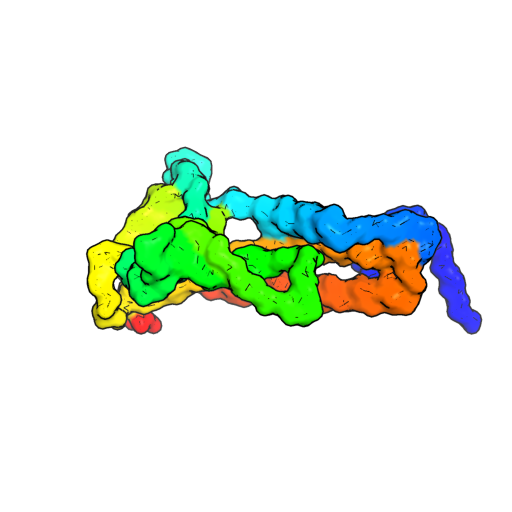4.005 1.00 98.00 210 LEU A C 1
ATOM 1635 O O . LEU A 1 210 ? -3.332 6.447 25.087 1.00 98.00 210 LEU A O 1
ATOM 1639 N N . THR A 1 211 ? -3.825 8.264 23.858 1.00 97.94 211 THR A N 1
ATOM 1640 C CA . THR A 1 211 ? -4.417 9.042 24.956 1.00 97.94 211 THR A CA 1
ATOM 1641 C C . THR A 1 211 ? -5.925 8.847 25.086 1.00 97.94 211 THR A C 1
ATOM 1643 O O . THR A 1 211 ? -6.506 9.381 26.026 1.00 97.94 211 THR A O 1
ATOM 1646 N N . ALA A 1 212 ? -6.550 8.106 24.163 1.00 97.19 212 ALA A N 1
ATOM 1647 C CA . ALA A 1 212 ? -8.001 7.986 24.025 1.00 97.19 212 ALA A CA 1
ATOM 1648 C C . ALA A 1 212 ? -8.718 9.353 23.959 1.00 97.19 212 ALA A C 1
ATOM 1650 O O . ALA A 1 212 ? -9.818 9.516 24.485 1.00 97.19 212 ALA A O 1
ATOM 1651 N N . ASP A 1 213 ? -8.080 10.340 23.320 1.00 97.56 213 ASP A N 1
ATOM 1652 C CA . ASP A 1 213 ? -8.656 11.669 23.109 1.00 97.56 213 ASP A CA 1
ATOM 1653 C C . ASP A 1 213 ? -9.195 11.781 21.683 1.00 97.56 213 ASP A C 1
ATOM 1655 O O . ASP A 1 213 ? -8.440 11.898 20.714 1.00 97.56 213 ASP A O 1
ATOM 1659 N N . TYR A 1 214 ? -10.521 11.736 21.576 1.00 97.12 214 TYR A N 1
ATOM 1660 C CA . TYR A 1 214 ? -11.258 11.804 20.316 1.00 97.12 214 TYR A CA 1
ATOM 1661 C C . TYR A 1 214 ? -12.116 13.069 20.222 1.00 97.12 214 TYR A C 1
ATOM 1663 O O . TYR A 1 214 ? -13.042 13.128 19.424 1.00 97.12 214 TYR A O 1
ATOM 1671 N N . SER A 1 215 ? -11.853 14.085 21.045 1.00 94.38 215 SER A N 1
ATOM 1672 C CA . SER A 1 215 ? -12.697 15.286 21.134 1.00 94.38 215 SER A CA 1
ATOM 1673 C C . SER A 1 215 ? -12.828 16.077 19.818 1.00 94.38 215 SER A C 1
ATOM 1675 O O . SER A 1 215 ? -13.811 16.790 19.640 1.00 94.38 215 SER A O 1
ATOM 1677 N N . GLU A 1 216 ? -11.884 15.919 18.884 1.00 91.19 216 GLU A N 1
ATOM 1678 C CA . GLU A 1 216 ? -11.855 16.598 17.576 1.00 91.19 216 GLU A CA 1
ATOM 1679 C C . GLU A 1 216 ? -12.580 15.855 16.428 1.00 91.19 216 GLU A C 1
ATOM 1681 O O . GLU A 1 216 ? -12.497 16.294 15.278 1.00 91.19 216 GLU A O 1
ATOM 1686 N N . TRP A 1 217 ? -13.236 14.723 16.705 1.00 91.75 217 TRP A N 1
ATOM 1687 C CA . TRP A 1 217 ? -13.901 13.851 15.717 1.00 91.75 217 TRP A CA 1
ATOM 1688 C C . TRP A 1 217 ? -15.412 13.815 15.892 1.00 91.75 217 TRP A C 1
ATOM 1690 O O . TRP A 1 217 ? -16.108 13.518 14.895 1.00 91.75 217 TRP A O 1
#

Foldseek 3Di:
DPPDQDQQHQDPLPPRHGCVVAVDCLQVFDADDPVVLVVLLCVQLADAEAPAPPGDVVPFDAQDFQALDQQVPPLVVQADPVQWHWDCPPPDPPDDPDRDTDIDHSRNPRTGRHRGPVCSCVLCVVQHVDDDPPDLSNVLSSVLSNLSVLLSNLSSLLRRLVSSLRRRRGNHPPVVNSVSSVVSVVVNVVSVVVNVVSVVVNVVSSVCSVVVPRVVD

Secondary structure (DSSP, 8-state):
--PPPPTTSBPTTSSSSBGGGTTTTGGGSPPPPHHHHHHHHHHHH------STT--TTT---EEEEESS-IIIIIHHH--TTSEEEE--SPPTT--SSPPPEEEETTTTTEEEEEEHHHHHHHTHHHHSS-----HHHHHHHHHHHHHHHHHHHHHHHHHHHHHHHHTTTTS-HHHHHHHHHHHHHHHHHHHHHHHHHHHHHHHHHHHHHHT--TT-

Sequence (217 aa):
MKRRLGRNDPCWCGSGKKFKKCHLNREIADPLPPEAVGTAAIRAWSHKLCLHPLAAPGVCDKIVSAHTVQRSGVLGRIVDRTNHVLTFYPPAFEQPVEPEPRRIGWRDASTFTGFCAAHDSKTFKPLEQNAFAGTNEQSFLIGYRALCHEIYQKSGALRAVPVMRELADRGLPVEAQKLIQRQYSAVNAGARKGLAVVEALKSRMDKQLLTADYSEW

Radius of gyration: 21.73 Å; chains: 1; bounding box: 56×36×58 Å

pLDDT: mean 92.03, std 9.25, range [44.16, 98.62]